Protein 3BPJ (pdb70)

Nearest PDB structures (foldseek):
  3bpj-assembly1_A  TM=1.006E+00  e=1.947E-09  Homo sapiens
  7mfd-assembly1_C  TM=3.459E-01  e=9.744E+00  Homo sapiens
  3bpj-assembly1_A  TM=1.007E+00  e=1.997E-09  Homo sapiens
  6zvj-assembly1_G  TM=9.876E-01  e=1.417E-08  Homo sapiens
  6zce-assembly1_s  TM=9.250E-01  e=4.332E-02  Saccharomyces cerevisiae S288C

B-factor: mean 50.85, std 7.18, range [12.8, 81.98]

Organism: Homo sapiens (NCBI:txid9606)

GO terms:
  GO:0005829 cytosol (C, TAS)
  GO:0042802 identical protein binding (F, IPI)
  GO:0005515 protein binding (F, IPI)
  GO:0005852 eukaryotic translation initiation factor 3 complex (C, IDA)
  GO:0003743 translation initiation factor activity (F, IC)
  GO:0006413 translational initiation (P, IC)

Structure (mmCIF, N/CA/C/O backbone):
data_3BPJ
#
_entry.id   3BPJ
#
_cell.length_a   60.902
_cell.length_b   62.373
_cell.length_c   88.056
_cell.angle_alpha   90.000
_cell.angle_beta   90.000
_cell.angle_gamma   90.000
#
_symmetry.space_group_name_H-M   'P 21 21 21'
#
loop_
_entity.id
_entity.type
_entity.pdbx_description
1 polymer 'Eukaryotic translation initiation factor 3 subunit J'
2 non-polymer 'UNKNOWN ATOM OR ION'
3 water water
#
loop_
_atom_site.group_PDB
_atom_site.id
_atom_site.type_symbol
_atom_site.label_atom_id
_atom_site.label_alt_id
_atom_site.label_comp_id
_atom_site.label_asym_id
_atom_site.label_entity_id
_atom_site.label_seq_id
_atom_site.pdbx_PDB_ins_code
_atom_site.Cartn_x
_atom_site.Cartn_y
_atom_site.Cartn_z
_atom_site.occupancy
_atom_site.B_iso_or_equiv
_atom_site.auth_seq_id
_atom_site.auth_comp_id
_atom_site.auth_asym_id
_atom_site.auth_atom_id
_atom_site.pdbx_PDB_model_num
ATOM 1 N N . GLY A 1 4 ? 13.691 0.906 5.887 1.00 56.69 144 GLY A N 1
ATOM 2 C CA . GLY A 1 4 ? 15.013 0.313 5.596 1.00 54.00 144 GLY A CA 1
ATOM 3 C C . GLY A 1 4 ? 15.216 0.069 4.106 1.00 52.39 144 GLY A C 1
ATOM 4 O O . GLY A 1 4 ? 16.095 0.649 3.497 1.00 52.19 144 GLY A O 1
ATOM 5 N N . ILE A 1 5 ? 14.379 -0.772 3.513 1.00 50.56 145 ILE A N 1
ATOM 6 C CA . ILE A 1 5 ? 14.646 -1.286 2.155 1.00 50.71 145 ILE A CA 1
ATOM 7 C C . ILE A 1 5 ? 14.575 -0.200 1.092 1.00 53.60 145 ILE A C 1
ATOM 8 O O . ILE A 1 5 ? 15.501 -0.047 0.277 1.00 50.70 145 ILE A O 1
ATOM 13 N N . ASP A 1 6 ? 13.485 0.565 1.105 1.00 50.86 146 ASP A N 1
ATOM 14 C CA . ASP A 1 6 ? 13.239 1.513 0.025 1.00 51.90 146 ASP A CA 1
ATOM 15 C C . ASP A 1 6 ? 14.358 2.541 -0.112 1.00 51.03 146 ASP A C 1
ATOM 16 O O . ASP A 1 6 ? 14.688 2.952 -1.226 1.00 52.00 146 ASP A O 1
ATOM 21 N N . ALA A 1 7 ? 14.934 2.941 1.016 1.00 49.81 147 ALA A N 1
ATOM 22 C CA . ALA A 1 7 ? 15.939 3.989 1.049 1.00 51.45 147 ALA A CA 1
ATOM 23 C C . ALA A 1 7 ? 17.357 3.470 0.835 1.00 54.07 147 ALA A C 1
ATOM 24 O O . ALA A 1 7 ? 18.229 4.203 0.357 1.00 52.50 147 ALA A O 1
ATOM 26 N N . MET A 1 8 ? 17.590 2.206 1.174 1.00 53.67 148 MET A N 1
ATOM 27 C CA . MET A 1 8 ? 18.932 1.649 1.173 1.00 55.88 148 MET A CA 1
ATOM 28 C C . MET A 1 8 ? 19.584 1.727 -0.224 1.00 52.24 148 MET A C 1
ATOM 29 O O . MET A 1 8 ? 18.912 1.545 -1.255 1.00 51.21 148 MET A O 1
ATOM 34 N N . ASN A 1 9 ? 20.882 2.049 -0.257 1.00 49.28 149 ASN A N 1
ATOM 35 C CA . ASN A 1 9 ? 21.624 2.146 -1.536 1.00 50.33 149 ASN A CA 1
ATOM 36 C C . ASN A 1 9 ? 22.970 1.437 -1.438 1.00 47.41 149 ASN A C 1
ATOM 37 O O . ASN A 1 9 ? 24.003 2.070 -1.266 1.00 40.83 149 ASN A O 1
ATOM 42 N N . PRO A 1 10 ? 22.956 0.092 -1.561 1.00 47.49 150 PRO A N 1
ATOM 43 C CA . PRO A 1 10 ? 24.130 -0.700 -1.223 1.00 47.72 150 PRO A CA 1
ATOM 44 C C . PRO A 1 10 ? 25.224 -0.584 -2.269 1.00 44.60 150 PRO A C 1
ATOM 45 O O . PRO A 1 10 ? 24.922 -0.534 -3.480 1.00 47.06 150 PRO A O 1
ATOM 49 N N . SER A 1 11 ? 26.476 -0.527 -1.812 1.00 44.46 151 SER A N 1
ATOM 50 C CA . SER A 1 11 ? 27.610 -0.668 -2.697 1.00 43.38 151 SER A CA 1
ATOM 51 C C . SER A 1 11 ? 28.703 -1.624 -2.171 1.00 42.69 151 SER A C 1
ATOM 52 O O . SER A 1 11 ? 29.347 -2.334 -2.997 1.00 46.25 151 SER A O 1
ATOM 55 N N . SER A 1 12 ? 28.967 -1.618 -0.863 1.00 40.39 152 SER A N 1
ATOM 56 C CA . SER A 1 12 ? 29.996 -2.499 -0.291 1.00 39.80 152 SER A CA 1
ATOM 57 C C . SER A 1 12 ? 29.448 -3.915 -0.060 1.00 38.11 152 SER A C 1
ATOM 58 O O . SER A 1 12 ? 28.224 -4.159 -0.131 1.00 39.31 152 SER A O 1
ATOM 61 N N . ARG A 1 13 ? 30.355 -4.818 0.274 1.00 42.45 153 ARG A N 1
ATOM 62 C CA . ARG A 1 13 ? 30.001 -6.214 0.575 1.00 42.70 153 ARG A CA 1
ATOM 63 C C . ARG A 1 13 ? 29.043 -6.223 1.751 1.00 40.77 153 ARG A C 1
ATOM 64 O O . ARG A 1 13 ? 27.994 -6.805 1.698 1.00 43.07 153 ARG A O 1
ATOM 72 N N . ASP A 1 14 ? 29.391 -5.492 2.797 1.00 40.36 154 ASP A N 1
ATOM 73 C CA . ASP A 1 14 ? 28.533 -5.450 3.973 1.00 42.59 154 ASP A CA 1
ATOM 74 C C . ASP A 1 14 ? 27.164 -4.836 3.697 1.00 39.71 154 ASP A C 1
ATOM 75 O O . ASP A 1 14 ? 26.176 -5.284 4.274 1.00 40.90 154 ASP A O 1
ATOM 80 N N . ASP A 1 15 ? 27.094 -3.827 2.806 1.00 41.04 155 ASP A N 1
ATOM 81 C CA . ASP A 1 15 ? 25.818 -3.220 2.400 1.00 41.68 155 ASP A CA 1
ATOM 82 C C . ASP A 1 15 ? 24.922 -4.286 1.770 1.00 42.84 155 ASP A C 1
ATOM 83 O O . ASP A 1 15 ? 23.752 -4.366 2.069 1.00 41.80 155 ASP A O 1
ATOM 88 N N . PHE A 1 16 ? 25.474 -5.091 0.875 1.00 42.95 156 PHE A N 1
ATOM 89 C CA . PHE A 1 16 ? 24.699 -6.129 0.239 1.00 45.27 156 PHE A CA 1
ATOM 90 C C . PHE A 1 16 ? 24.204 -7.206 1.195 1.00 43.98 156 PHE A C 1
ATOM 91 O O . PHE A 1 16 ? 23.085 -7.678 1.060 1.00 46.65 156 PHE A O 1
ATOM 99 N N . THR A 1 17 ? 25.033 -7.566 2.155 1.00 44.83 157 THR A N 1
ATOM 100 C CA . THR A 1 17 ? 24.652 -8.500 3.210 1.00 44.94 157 THR A CA 1
ATOM 101 C C . THR A 1 17 ? 23.448 -7.952 3.954 1.00 44.74 157 THR A C 1
ATOM 102 O O . THR A 1 17 ? 22.465 -8.657 4.158 1.00 46.80 157 THR A O 1
ATOM 106 N N . GLU A 1 18 ? 23.517 -6.679 4.336 1.00 46.23 158 GLU A N 1
ATOM 107 C CA . GLU A 1 18 ? 22.418 -6.012 5.041 1.00 44.81 158 GLU A CA 1
ATOM 108 C C . GLU A 1 18 ? 21.172 -5.921 4.152 1.00 42.94 158 GLU A C 1
ATOM 109 O O . GLU A 1 18 ? 20.085 -6.227 4.588 1.00 42.11 158 GLU A O 1
ATOM 115 N N . PHE A 1 19 ? 21.344 -5.471 2.916 1.00 46.37 159 PHE A N 1
ATOM 116 C CA . PHE A 1 19 ? 20.253 -5.360 1.943 1.00 44.98 159 PHE A CA 1
ATOM 117 C C . PHE A 1 19 ? 19.488 -6.723 1.799 1.00 47.76 159 PHE A C 1
ATOM 118 O O . PHE A 1 19 ? 18.251 -6.778 1.897 1.00 47.20 159 PHE A O 1
ATOM 126 N N . GLY A 1 20 ? 20.252 -7.797 1.631 1.00 47.82 160 GLY A N 1
ATOM 127 C CA . GLY A 1 20 ? 19.717 -9.174 1.553 1.00 44.99 160 GLY A CA 1
ATOM 128 C C . GLY A 1 20 ? 19.019 -9.624 2.815 1.00 46.82 160 GLY A C 1
ATOM 129 O O . GLY A 1 20 ? 17.977 -10.289 2.744 1.00 46.80 160 GLY A O 1
ATOM 130 N N . LYS A 1 21 ? 19.557 -9.264 3.978 1.00 45.22 161 LYS A N 1
ATOM 131 C CA . LYS A 1 21 ? 18.921 -9.619 5.261 1.00 44.78 161 LYS A CA 1
ATOM 132 C C . LYS A 1 21 ? 17.561 -8.921 5.453 1.00 47.72 161 LYS A C 1
ATOM 133 O O . LYS A 1 21 ? 16.563 -9.558 5.848 1.00 46.97 161 LYS A O 1
ATOM 136 N N . LEU A 1 22 ? 17.502 -7.616 5.155 1.00 47.98 162 LEU A N 1
ATOM 137 C CA . LEU A 1 22 ? 16.234 -6.875 5.206 1.00 48.04 162 LEU A CA 1
ATOM 138 C C . LEU A 1 22 ? 15.211 -7.427 4.222 1.00 45.68 162 LEU A C 1
ATOM 139 O O . LEU A 1 22 ? 14.016 -7.552 4.540 1.00 41.05 162 LEU A O 1
ATOM 144 N N . LEU A 1 23 ? 15.674 -7.705 3.016 1.00 43.21 163 LEU A N 1
ATOM 145 C CA . LEU A 1 23 ? 14.821 -8.269 1.974 1.00 45.51 163 LEU A CA 1
ATOM 146 C C . LEU A 1 23 ? 14.304 -9.659 2.377 1.00 47.44 163 LEU A C 1
ATOM 147 O O . LEU A 1 23 ? 13.101 -9.967 2.225 1.00 45.01 163 LEU A O 1
ATOM 152 N N . LYS A 1 24 ? 15.196 -10.488 2.909 1.00 46.72 164 LYS A N 1
ATOM 153 C CA . LYS A 1 24 ? 14.813 -11.807 3.463 1.00 47.26 164 LYS A CA 1
ATOM 154 C C . LYS A 1 24 ? 13.733 -11.656 4.526 1.00 49.04 164 LYS A C 1
ATOM 155 O O . LYS A 1 24 ? 12.658 -12.313 4.471 1.00 48.01 164 LYS A O 1
ATOM 161 N N . ASP A 1 25 ? 14.014 -10.813 5.524 1.00 46.90 165 ASP A N 1
ATOM 162 C CA . ASP A 1 25 ? 13.053 -10.570 6.594 1.00 49.97 165 ASP A CA 1
ATOM 163 C C . ASP A 1 25 ? 11.667 -10.108 6.087 1.00 49.09 165 ASP A C 1
ATOM 164 O O . ASP A 1 25 ? 10.643 -10.567 6.603 1.00 50.24 165 ASP A O 1
ATOM 169 N N . LYS A 1 26 ? 11.636 -9.252 5.070 1.00 47.39 166 LYS A N 1
ATOM 170 C CA . LYS A 1 26 ? 10.381 -8.696 4.551 1.00 46.53 166 LYS A CA 1
ATOM 171 C C . LYS A 1 26 ? 9.614 -9.739 3.767 1.00 46.21 166 LYS A C 1
ATOM 172 O O . LYS A 1 26 ? 8.454 -10.021 4.028 1.00 48.76 166 LYS A O 1
ATOM 178 N N . ILE A 1 27 ? 10.294 -10.315 2.795 1.00 42.96 167 ILE A N 1
ATOM 179 C CA . ILE A 1 27 ? 9.679 -11.271 1.899 1.00 43.40 167 ILE A CA 1
ATOM 180 C C . ILE A 1 27 ? 9.151 -12.514 2.640 1.00 41.57 167 ILE A C 1
ATOM 181 O O . ILE A 1 27 ? 8.027 -12.979 2.385 1.00 43.57 167 ILE A O 1
ATOM 186 N N . THR A 1 28 ? 9.952 -13.046 3.549 1.00 42.30 168 THR A N 1
ATOM 187 C CA . THR A 1 28 ? 9.663 -14.343 4.138 1.00 43.26 168 THR A CA 1
ATOM 188 C C . THR A 1 28 ? 8.526 -14.297 5.174 1.00 42.98 168 THR A C 1
ATOM 189 O O . THR A 1 28 ? 8.055 -15.348 5.616 1.00 41.28 168 THR A O 1
ATOM 193 N N . GLN A 1 29 ? 8.090 -13.081 5.535 1.00 46.26 169 GLN A N 1
ATOM 194 C CA . GLN A 1 29 ? 6.859 -12.874 6.303 1.00 47.43 169 GLN A CA 1
ATOM 195 C C . GLN A 1 29 ? 5.643 -13.493 5.644 1.00 42.84 169 GLN A C 1
ATOM 196 O O . GLN A 1 29 ? 4.689 -13.866 6.338 1.00 42.71 169 GLN A O 1
ATOM 202 N N . TYR A 1 30 ? 5.683 -13.615 4.318 1.00 41.94 170 TYR A N 1
ATOM 203 C CA . TYR A 1 30 ? 4.576 -14.064 3.543 1.00 42.59 170 TYR A CA 1
ATOM 204 C C . TYR A 1 30 ? 4.721 -15.515 3.103 1.00 45.20 170 TYR A C 1
ATOM 205 O O . TYR A 1 30 ? 4.032 -15.941 2.224 1.00 39.74 170 TYR A O 1
ATOM 214 N N . GLU A 1 31 ? 5.561 -16.278 3.788 1.00 41.24 171 GLU A N 1
ATOM 215 C CA . GLU A 1 31 ? 5.920 -17.626 3.350 1.00 42.89 171 GLU A CA 1
ATOM 216 C C . GLU A 1 31 ? 4.769 -18.618 3.351 1.00 43.08 171 GLU A C 1
ATOM 217 O O . GLU A 1 31 ? 4.784 -19.588 2.567 1.00 42.26 171 GLU A O 1
ATOM 219 N N . LYS A 1 32 ? 3.732 -18.368 4.152 1.00 41.56 172 LYS A N 1
ATOM 220 C CA . LYS A 1 32 ? 2.559 -19.239 4.173 1.00 41.16 172 LYS A CA 1
ATOM 221 C C . LYS A 1 32 ? 1.379 -18.737 3.306 1.00 40.36 172 LYS A C 1
ATOM 222 O O . LYS A 1 32 ? 0.359 -19.412 3.202 1.00 42.23 172 LYS A O 1
ATOM 225 N N . SER A 1 33 ? 1.541 -17.594 2.643 1.00 34.89 173 SER A N 1
ATOM 226 C CA . SER A 1 33 ? 0.520 -17.140 1.715 1.00 38.42 173 SER A CA 1
ATOM 227 C C . SER A 1 33 ? 0.296 -18.166 0.613 1.00 40.93 173 SER A C 1
ATOM 228 O O . SER A 1 33 ? 1.247 -18.722 0.089 1.00 40.42 173 SER A O 1
ATOM 231 N N . LEU A 1 34 ? -0.953 -18.361 0.234 1.00 35.13 174 LEU A N 1
ATOM 232 C CA . LEU A 1 34 ? -1.323 -19.240 -0.889 1.00 35.28 174 LEU A CA 1
ATOM 233 C C . LEU A 1 34 ? -0.596 -18.794 -2.167 1.00 41.22 174 LEU A C 1
ATOM 234 O O . LEU A 1 34 ? -0.356 -19.620 -3.060 1.00 39.63 174 LEU A O 1
ATOM 239 N N . TYR A 1 35 ? -0.244 -17.508 -2.239 1.00 39.23 175 TYR A N 1
ATOM 240 C CA . TYR A 1 35 ? 0.464 -16.936 -3.427 1.00 41.98 175 TYR A CA 1
ATOM 241 C C . TYR A 1 35 ? 1.970 -16.887 -3.385 1.00 42.33 175 TYR A C 1
ATOM 242 O O . TYR A 1 35 ? 2.603 -16.454 -4.384 1.00 41.02 175 TYR A O 1
ATOM 251 N N . TYR A 1 36 ? 2.559 -17.304 -2.283 1.00 41.81 176 TYR A N 1
ATOM 252 C CA . TYR A 1 36 ? 3.992 -17.129 -2.087 1.00 42.11 176 TYR A CA 1
ATOM 253 C C . TYR A 1 36 ? 4.852 -17.824 -3.175 1.00 43.65 176 TYR A C 1
ATOM 254 O O . TYR A 1 36 ? 5.769 -17.211 -3.712 1.00 43.21 176 TYR A O 1
ATOM 263 N N . ALA A 1 37 ? 4.573 -19.079 -3.461 1.00 43.77 177 ALA A N 1
ATOM 264 C CA . ALA A 1 37 ? 5.368 -19.841 -4.466 1.00 45.00 177 ALA A CA 1
ATOM 265 C C . ALA A 1 37 ? 5.247 -19.259 -5.884 1.00 48.68 177 ALA A C 1
ATOM 266 O O . ALA A 1 37 ? 6.261 -19.118 -6.606 1.00 49.30 177 ALA A O 1
ATOM 268 N N . SER A 1 38 ? 4.034 -18.928 -6.307 1.00 45.30 178 SER A N 1
ATOM 269 C CA . SER A 1 38 ? 3.843 -18.308 -7.648 1.00 47.01 178 SER A CA 1
ATOM 270 C C . SER A 1 38 ? 4.497 -16.919 -7.703 1.00 46.46 178 SER A C 1
ATOM 271 O O . SER A 1 38 ? 5.130 -16.567 -8.684 1.00 45.07 178 SER A O 1
ATOM 274 N N . PHE A 1 39 ? 4.357 -16.160 -6.625 1.00 43.46 179 PHE A N 1
ATOM 275 C CA . PHE A 1 39 ? 5.113 -14.883 -6.415 1.00 43.90 179 PHE A CA 1
ATOM 276 C C . PHE A 1 39 ? 6.630 -15.026 -6.556 1.00 45.77 179 PHE A C 1
ATOM 277 O O . PHE A 1 39 ? 7.286 -14.240 -7.302 1.00 45.94 179 PHE A O 1
ATOM 285 N N . LEU A 1 40 ? 7.191 -16.023 -5.892 1.00 45.12 180 LEU A N 1
ATOM 286 C CA . LEU A 1 40 ? 8.620 -16.256 -5.959 1.00 45.44 180 LEU A CA 1
ATOM 287 C C . LEU A 1 40 ? 9.061 -16.707 -7.307 1.00 50.41 180 LEU A C 1
ATOM 288 O O . LEU A 1 40 ? 10.144 -16.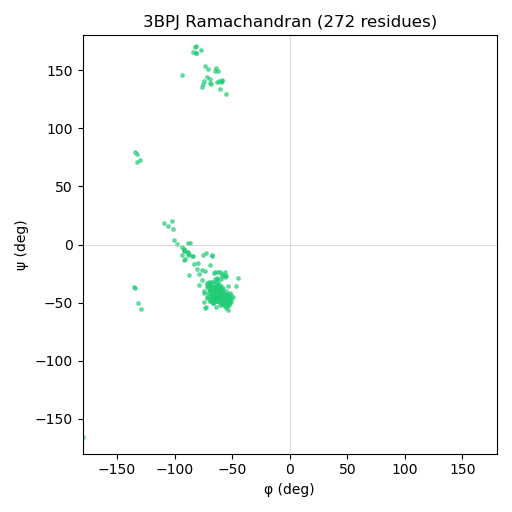327 -7.749 1.00 53.24 180 LEU A O 1
ATOM 293 N N . GLU A 1 41 ? 8.259 -17.528 -7.961 1.00 50.87 181 GLU A N 1
ATOM 294 C CA . GLU A 1 41 ? 8.662 -18.028 -9.276 1.00 55.47 181 GLU A CA 1
ATOM 295 C C . GLU A 1 41 ? 8.882 -16.834 -10.209 1.00 56.95 181 GLU A C 1
ATOM 296 O O . GLU A 1 41 ? 9.908 -16.743 -10.900 1.00 60.84 181 GLU A O 1
ATOM 302 N N . VAL A 1 42 ? 7.951 -15.883 -10.178 1.00 48.86 182 VAL A N 1
ATOM 303 C CA . VAL A 1 42 ? 8.088 -14.678 -11.001 1.00 47.15 182 VAL A CA 1
ATOM 304 C C . VAL A 1 42 ? 9.288 -13.832 -10.590 1.00 51.47 182 VAL A C 1
ATOM 305 O O . VAL A 1 42 ? 10.079 -13.448 -11.430 1.00 46.91 182 VAL A O 1
ATOM 309 N N . LEU A 1 43 ? 9.423 -13.563 -9.300 1.00 44.98 183 LEU A N 1
ATOM 310 C CA . LEU A 1 43 ? 10.452 -12.678 -8.782 1.00 48.75 183 LEU A CA 1
ATOM 311 C C . LEU A 1 43 ? 11.887 -13.182 -8.989 1.00 47.45 183 LEU A C 1
ATOM 312 O O . LEU A 1 43 ? 12.760 -12.379 -9.332 1.00 45.65 183 LEU A O 1
ATOM 317 N N . VAL A 1 44 ? 12.126 -14.470 -8.671 1.00 45.51 184 VAL A N 1
ATOM 318 C CA . VAL A 1 44 ? 13.439 -15.112 -8.755 1.00 48.62 184 VAL A CA 1
ATOM 319 C C . VAL A 1 44 ? 13.938 -15.066 -10.192 1.00 48.95 184 VAL A C 1
ATOM 320 O O . VAL A 1 44 ? 15.044 -14.617 -10.464 1.00 46.70 184 VAL A O 1
ATOM 324 N N . ARG A 1 45 ? 13.124 -15.524 -11.124 1.00 46.27 185 ARG A N 1
ATOM 325 C CA . ARG A 1 45 ? 13.531 -15.418 -12.498 1.00 46.03 185 ARG A CA 1
ATOM 326 C C . ARG A 1 45 ? 13.827 -13.971 -12.831 1.00 44.08 185 ARG A C 1
ATOM 327 O O . ARG A 1 45 ? 14.849 -13.666 -13.456 1.00 48.34 185 ARG A O 1
ATOM 335 N N . ASP A 1 46 ? 12.939 -13.064 -12.455 1.00 45.17 186 ASP A N 1
ATOM 336 C CA . ASP A 1 46 ? 13.118 -11.686 -12.837 1.00 46.47 186 ASP A CA 1
ATOM 337 C C . ASP A 1 46 ? 14.430 -11.097 -12.341 1.00 48.77 186 ASP A C 1
ATOM 338 O O . ASP A 1 46 ? 15.113 -10.414 -13.092 1.00 46.11 186 ASP A O 1
ATOM 343 N N . VAL A 1 47 ? 14.776 -11.328 -11.074 1.00 45.64 187 VAL A N 1
ATOM 344 C CA . VAL A 1 47 ? 15.997 -10.727 -10.544 1.00 48.62 187 VAL A CA 1
ATOM 345 C C . VAL A 1 47 ? 17.268 -11.399 -11.077 1.00 46.74 187 VAL A C 1
ATOM 346 O O . VAL A 1 47 ? 18.335 -10.777 -11.093 1.00 45.95 187 VAL A O 1
ATOM 350 N N . CYS A 1 48 ? 17.150 -12.643 -11.528 1.00 46.63 188 CYS A N 1
ATOM 351 C CA . CYS A 1 48 ? 18.297 -13.393 -12.068 1.00 46.58 188 CYS A CA 1
ATOM 352 C C . CYS A 1 48 ? 18.534 -13.199 -13.568 1.00 47.59 188 CYS A C 1
ATOM 353 O O . CYS A 1 48 ? 19.558 -13.670 -14.083 1.00 47.62 188 CYS A O 1
ATOM 356 N N . ILE A 1 49 ? 17.624 -12.539 -14.295 1.00 45.34 189 ILE A N 1
ATOM 357 C CA . ILE A 1 49 ? 17.724 -12.573 -15.776 1.00 49.24 189 ILE A CA 1
ATOM 358 C C . ILE A 1 49 ? 19.051 -11.994 -16.301 1.00 48.14 189 ILE A C 1
ATOM 359 O O . ILE A 1 49 ? 19.549 -12.441 -17.319 1.00 46.54 189 ILE A O 1
ATOM 364 N N . SER A 1 50 ? 19.653 -11.040 -15.585 1.00 48.05 190 SER A N 1
ATOM 365 C CA . SER A 1 50 ? 20.911 -10.388 -16.077 1.00 49.11 190 SER A CA 1
ATOM 366 C C . SER A 1 50 ? 22.182 -11.164 -15.756 1.00 50.52 190 SER A C 1
ATOM 367 O O . SER A 1 50 ? 23.250 -10.811 -16.256 1.00 52.75 190 SER A O 1
ATOM 370 N N . LEU A 1 51 ? 22.083 -12.195 -14.916 1.00 45.94 191 LEU A N 1
ATOM 371 C CA . LEU A 1 51 ? 23.238 -12.964 -14.449 1.00 47.32 191 LEU A CA 1
ATOM 372 C C . LEU A 1 51 ? 23.960 -13.717 -15.574 1.00 51.91 191 LEU A C 1
ATOM 373 O O . LEU A 1 51 ? 23.366 -14.069 -16.585 1.00 50.83 191 LEU A O 1
ATOM 378 N N . GLU A 1 52 ? 25.260 -13.927 -15.364 1.00 55.10 192 GLU A N 1
ATOM 379 C CA . GLU A 1 52 ? 26.078 -14.745 -16.243 1.00 59.06 192 GLU A CA 1
ATOM 380 C C . GLU A 1 52 ? 25.690 -16.197 -16.056 1.00 53.78 192 GLU A C 1
ATOM 381 O O . GLU A 1 52 ? 25.296 -16.615 -14.965 1.00 47.36 192 GLU A O 1
ATOM 387 N N . ILE A 1 53 ? 25.846 -16.986 -17.108 1.00 49.42 193 ILE A N 1
ATOM 388 C CA . ILE A 1 53 ? 25.424 -18.375 -17.074 1.00 48.96 193 ILE A CA 1
ATOM 389 C C . ILE A 1 53 ? 26.013 -19.082 -15.861 1.00 48.47 193 ILE A C 1
ATOM 390 O O . ILE A 1 53 ? 25.317 -19.833 -15.161 1.00 50.97 193 ILE A O 1
ATOM 395 N N . ASP A 1 54 ? 27.285 -18.810 -15.580 1.00 46.73 194 ASP A N 1
ATOM 396 C CA . ASP A 1 54 ? 27.969 -19.432 -14.451 1.00 47.38 194 ASP A CA 1
ATOM 397 C C . ASP A 1 54 ? 27.311 -19.102 -13.126 1.00 48.08 194 ASP A C 1
ATOM 398 O O . ASP A 1 54 ? 27.090 -19.986 -12.289 1.00 48.92 194 ASP A O 1
ATOM 400 N N . ASP A 1 55 ? 27.030 -17.814 -12.944 1.00 50.34 195 ASP A N 1
ATOM 401 C CA . ASP A 1 55 ? 26.334 -17.279 -11.750 1.00 49.49 195 ASP A CA 1
ATOM 402 C C . ASP A 1 55 ? 24.905 -17.821 -11.649 1.00 50.93 195 ASP A C 1
ATOM 403 O O . ASP A 1 55 ? 24.470 -18.289 -10.608 1.00 52.72 195 ASP A O 1
ATOM 408 N N . LEU A 1 56 ? 24.190 -17.795 -12.766 1.00 48.16 196 LEU A N 1
ATOM 409 C CA . LEU A 1 56 ? 22.925 -18.493 -12.870 1.00 47.92 196 LEU A CA 1
ATOM 410 C C . LEU A 1 56 ? 23.022 -19.988 -12.452 1.00 47.88 196 LEU A C 1
ATOM 411 O O . LEU A 1 56 ? 22.188 -20.480 -11.679 1.00 46.55 196 LEU A O 1
ATOM 416 N N . LYS A 1 57 ? 24.037 -20.721 -12.931 1.00 46.69 197 LYS A N 1
ATOM 417 C CA . LYS A 1 57 ? 24.173 -22.162 -12.577 1.00 46.93 197 LYS A CA 1
ATOM 418 C C . LYS A 1 57 ? 24.435 -22.428 -11.073 1.00 50.23 197 LYS A C 1
ATOM 419 O O . LYS A 1 57 ? 24.030 -23.483 -10.532 1.00 52.02 197 LYS A O 1
ATOM 425 N N . LYS A 1 58 ? 25.093 -21.486 -10.405 1.00 52.09 198 LYS A N 1
ATOM 426 C CA . LYS A 1 58 ? 25.388 -21.619 -8.976 1.00 54.75 198 LYS A CA 1
ATOM 427 C C . LYS A 1 58 ? 24.083 -21.653 -8.185 1.00 55.75 198 LYS A C 1
ATOM 428 O O . LYS A 1 58 ? 23.859 -22.563 -7.369 1.00 54.86 198 LYS A O 1
ATOM 430 N N . ILE A 1 59 ? 23.201 -20.719 -8.531 1.00 55.67 199 ILE A N 1
ATOM 431 C CA . ILE A 1 59 ? 21.860 -20.590 -7.933 1.00 54.83 199 ILE A CA 1
ATOM 432 C C . ILE A 1 59 ? 21.036 -21.867 -8.187 1.00 53.67 199 ILE A C 1
ATOM 433 O O . ILE A 1 59 ? 20.464 -22.471 -7.266 1.00 51.90 199 ILE A O 1
ATOM 438 N N . THR A 1 60 ? 21.009 -22.347 -9.412 1.00 51.39 200 THR A N 1
ATOM 439 C CA . THR A 1 60 ? 20.244 -23.566 -9.639 1.00 53.47 200 THR A CA 1
ATOM 440 C C . THR A 1 60 ? 20.800 -24.772 -8.891 1.00 56.45 200 THR A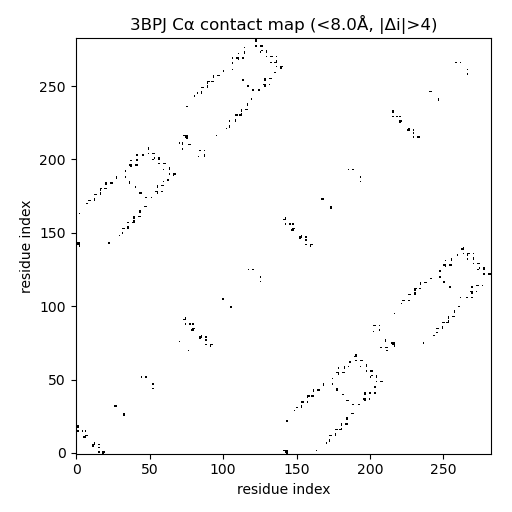 C 1
ATOM 441 O O . THR A 1 60 ? 20.033 -25.589 -8.363 1.00 58.06 200 THR A O 1
ATOM 445 N N . ASN A 1 61 ? 22.129 -24.891 -8.836 1.00 57.72 201 ASN A N 1
ATOM 446 C CA . ASN A 1 61 ? 22.748 -26.005 -8.126 1.00 57.38 201 ASN A CA 1
ATOM 447 C C . ASN A 1 61 ? 22.388 -25.918 -6.628 1.00 56.58 201 ASN A C 1
ATOM 448 O O . ASN A 1 61 ? 22.005 -26.915 -6.017 1.00 61.06 201 ASN A O 1
ATOM 450 N N . SER A 1 62 ? 22.485 -24.729 -6.056 1.00 55.25 202 SER A N 1
ATOM 451 C CA . SER A 1 62 ? 22.122 -24.539 -4.644 1.00 59.68 202 SER A CA 1
ATOM 452 C C . SER A 1 62 ? 20.666 -24.960 -4.379 1.00 60.58 202 SER A C 1
ATOM 453 O O . SER A 1 62 ? 20.408 -25.673 -3.411 1.00 58.93 202 SER A O 1
ATOM 456 N N . LEU A 1 63 ? 19.724 -24.588 -5.269 1.00 55.41 203 LEU A N 1
ATOM 457 C CA . LEU A 1 63 ? 18.329 -24.998 -5.091 1.00 54.93 203 LEU A CA 1
ATOM 458 C C . LEU A 1 63 ? 18.171 -26.492 -5.255 1.00 55.26 203 LEU A C 1
ATOM 459 O O . LEU A 1 63 ? 17.322 -27.114 -4.619 1.00 50.95 203 LEU A O 1
ATOM 464 N N . THR A 1 64 ? 18.985 -27.092 -6.115 1.00 57.66 204 THR A N 1
ATOM 465 C CA . THR A 1 64 ? 18.944 -28.532 -6.264 1.00 56.48 204 THR A CA 1
ATOM 466 C C . THR A 1 64 ? 19.528 -29.230 -5.003 1.00 55.57 204 THR A C 1
ATOM 467 O O . THR A 1 64 ? 18.970 -30.198 -4.527 1.00 54.57 204 THR A O 1
ATOM 471 N N . VAL A 1 65 ? 20.625 -28.710 -4.466 1.00 59.47 205 VAL A N 1
ATOM 472 C CA . VAL A 1 65 ? 21.139 -29.148 -3.139 1.00 60.45 205 VAL A CA 1
ATOM 473 C C . VAL A 1 65 ? 20.048 -29.010 -2.048 1.00 60.45 205 VAL A C 1
ATOM 474 O O . VAL A 1 65 ? 19.807 -29.920 -1.259 1.00 60.28 205 VAL A O 1
ATOM 478 N N . LEU A 1 66 ? 19.377 -27.869 -2.032 1.00 62.57 206 LEU A N 1
ATOM 479 C CA . LEU A 1 66 ? 18.291 -27.622 -1.094 1.00 60.78 206 LEU A CA 1
ATOM 480 C C . LEU A 1 66 ? 17.198 -28.653 -1.253 1.00 60.29 206 LEU A C 1
ATOM 481 O O . LEU A 1 66 ? 16.649 -29.169 -0.276 1.00 59.22 206 LEU A O 1
ATOM 486 N N . CYS A 1 67 ? 16.866 -28.940 -2.502 1.00 60.50 207 CYS A N 1
ATOM 487 C CA . CYS A 1 67 ? 15.835 -29.899 -2.809 1.00 59.18 207 CYS A CA 1
ATOM 488 C C . CYS A 1 67 ? 16.243 -31.324 -2.366 1.00 58.42 207 CYS A C 1
ATOM 489 O O . CYS A 1 67 ? 15.422 -32.100 -1.853 1.00 55.18 207 CYS A O 1
ATOM 492 N N . SER A 1 68 ? 17.513 -31.659 -2.561 1.00 57.96 208 SER A N 1
ATOM 493 C CA . SER A 1 68 ? 18.053 -32.928 -2.069 1.00 59.46 208 SER A CA 1
ATOM 494 C C . SER A 1 68 ? 17.932 -33.037 -0.537 1.00 56.23 208 SER A C 1
ATOM 495 O O . SER A 1 68 ? 17.413 -34.026 -0.035 1.00 53.85 208 SER A O 1
ATOM 498 N N . GLU A 1 69 ? 18.367 -31.999 0.189 1.00 56.44 209 GLU A N 1
ATOM 499 C CA . GLU A 1 69 ? 18.271 -31.989 1.661 1.00 54.10 209 GLU A CA 1
ATOM 500 C C . GLU A 1 69 ? 16.828 -32.207 2.117 1.00 54.79 209 GLU A C 1
ATOM 501 O O . GLU A 1 69 ? 16.562 -33.043 3.004 1.00 55.42 209 GLU A O 1
ATOM 503 N N . LYS A 1 70 ? 15.893 -31.498 1.483 1.00 54.06 210 LYS A N 1
ATOM 504 C CA . LYS A 1 70 ? 14.448 -31.694 1.739 1.00 54.50 210 LYS A CA 1
ATOM 505 C C . LYS A 1 70 ? 13.943 -33.112 1.475 1.00 53.56 210 LYS A C 1
ATOM 506 O O . LYS A 1 70 ? 13.105 -33.621 2.221 1.00 54.85 210 LYS A O 1
ATOM 512 N N . GLN A 1 71 ? 14.432 -33.743 0.409 1.00 56.03 211 GLN A N 1
ATOM 513 C CA . GLN A 1 71 ? 14.077 -35.143 0.121 1.00 57.42 211 GLN A CA 1
ATOM 514 C C . GLN A 1 71 ? 14.681 -36.074 1.180 1.00 58.73 211 GLN A C 1
ATOM 515 O O . GLN A 1 71 ? 14.089 -37.109 1.545 1.00 59.28 211 GLN A O 1
ATOM 517 N N . LYS A 1 72 ? 15.857 -35.696 1.681 1.00 60.66 212 LYS A N 1
ATOM 518 C CA . LYS A 1 72 ? 16.513 -36.428 2.775 1.00 60.76 212 LYS A CA 1
ATOM 519 C C . LYS A 1 72 ? 15.748 -36.261 4.091 1.00 61.73 212 LYS A C 1
ATOM 520 O O . LYS A 1 72 ? 15.628 -37.210 4.865 1.00 58.47 212 LYS A O 1
ATOM 522 N N . GLN A 1 73 ? 15.229 -35.055 4.340 1.00 63.81 213 GLN A N 1
ATOM 523 C CA . GLN A 1 73 ? 14.471 -34.787 5.568 1.00 64.92 213 GLN A CA 1
ATOM 524 C C . GLN A 1 73 ? 13.153 -35.562 5.587 1.00 64.98 213 GLN A C 1
ATOM 525 O O . GLN A 1 73 ? 12.670 -36.011 4.544 1.00 67.17 213 GLN A O 1
ATOM 527 N N . ALA B 1 1 ? 25.234 -9.145 -28.635 1.00 74.32 141 ALA B N 1
ATOM 528 C CA . ALA B 1 1 ? 23.830 -8.871 -28.213 1.00 73.86 141 ALA B CA 1
ATOM 529 C C . ALA B 1 1 ? 23.614 -9.171 -26.729 1.00 72.92 141 ALA B C 1
ATOM 530 O O . ALA B 1 1 ? 24.308 -10.008 -26.144 1.00 73.74 141 ALA B O 1
ATOM 532 N N . VAL B 1 2 ? 22.649 -8.477 -26.129 1.00 70.31 142 VAL B N 1
ATOM 533 C CA . VAL B 1 2 ? 22.165 -8.822 -24.794 1.00 67.13 142 VAL B CA 1
ATOM 534 C C . VAL B 1 2 ? 20.944 -9.748 -24.931 1.00 61.33 142 VAL B C 1
ATOM 535 O O . VAL B 1 2 ? 20.149 -9.640 -25.885 1.00 60.58 142 VAL B O 1
ATOM 539 N N . TYR B 1 3 ? 20.813 -10.670 -23.986 1.00 56.13 143 TYR B N 1
ATOM 540 C CA . TYR B 1 3 ? 19.683 -11.605 -23.974 1.00 53.15 143 TYR B CA 1
ATOM 541 C C . TYR B 1 3 ? 18.354 -10.850 -23.992 1.00 49.99 143 TYR B C 1
ATOM 542 O O . TYR B 1 3 ? 18.140 -9.923 -23.216 1.00 46.79 143 TYR B O 1
ATOM 551 N N . GLY B 1 4 ? 17.471 -11.232 -24.894 1.00 52.15 144 GLY B N 1
ATOM 552 C CA . GLY B 1 4 ? 16.216 -10.543 -25.011 1.00 51.39 144 GLY B CA 1
ATOM 553 C C . GLY B 1 4 ? 15.283 -11.066 -26.076 1.00 47.34 144 GLY B C 1
ATOM 554 O O . GLY B 1 4 ? 15.431 -12.169 -26.597 1.00 47.90 144 GLY B O 1
ATOM 555 N N . ILE B 1 5 ? 14.290 -10.254 -26.369 1.00 49.11 145 ILE B N 1
ATOM 556 C CA . ILE B 1 5 ? 13.238 -10.573 -27.327 1.00 47.25 145 ILE B CA 1
ATOM 557 C C . ILE B 1 5 ? 13.751 -10.539 -28.801 1.00 48.62 145 ILE B C 1
ATOM 558 O O . ILE B 1 5 ? 13.430 -11.421 -29.593 1.00 45.79 145 ILE B O 1
ATOM 563 N N . ASP B 1 6 ? 14.510 -9.512 -29.153 1.00 48.48 146 ASP B N 1
ATOM 564 C CA . ASP B 1 6 ? 14.921 -9.297 -30.556 1.00 48.28 146 ASP B CA 1
ATOM 565 C C . ASP B 1 6 ? 15.575 -10.555 -31.162 1.00 44.64 146 ASP B C 1
ATOM 566 O O . ASP B 1 6 ? 15.206 -11.012 -32.262 1.00 45.49 146 ASP B O 1
ATOM 571 N N . ALA B 1 7 ? 16.552 -11.100 -30.440 1.00 43.90 147 ALA B N 1
ATOM 572 C CA . ALA B 1 7 ? 17.317 -12.247 -30.900 1.00 48.21 147 ALA B CA 1
ATOM 573 C C . ALA B 1 7 ? 16.691 -13.603 -30.565 1.00 49.15 147 ALA B C 1
ATOM 574 O O . ALA B 1 7 ? 17.308 -14.623 -30.880 1.00 50.30 147 ALA B O 1
ATOM 576 N N . MET B 1 8 ? 15.506 -13.634 -29.921 1.00 43.40 148 MET B N 1
ATOM 577 C CA . MET B 1 8 ? 14.822 -14.932 -29.609 1.00 45.83 148 MET B CA 1
ATOM 578 C C . MET B 1 8 ? 14.523 -15.681 -30.897 1.00 45.81 148 MET B C 1
ATOM 579 O O . MET B 1 8 ? 14.037 -15.096 -31.844 1.00 44.93 148 MET B O 1
ATOM 584 N N . ASN B 1 9 ? 14.825 -16.964 -30.902 1.00 44.91 149 ASN B N 1
ATOM 585 C CA . ASN B 1 9 ? 14.532 -17.865 -32.012 1.00 48.62 149 ASN B CA 1
ATOM 586 C C . ASN B 1 9 ? 13.888 -19.148 -31.500 1.00 46.04 149 ASN B C 1
ATOM 587 O O . ASN B 1 9 ? 14.539 -20.212 -31.442 1.00 43.66 149 ASN B O 1
ATOM 592 N N . PRO B 1 10 ? 12.619 -19.036 -31.048 1.00 46.51 150 PRO B N 1
ATOM 593 C CA . PRO B 1 10 ? 11.916 -20.115 -30.383 1.00 47.94 150 PRO B CA 1
ATOM 594 C C . PRO B 1 10 ? 11.399 -21.228 -31.307 1.00 45.38 150 PRO B C 1
ATOM 595 O O . PRO B 1 10 ? 10.810 -20.942 -32.371 1.00 45.35 150 PRO B O 1
ATOM 599 N N . SER B 1 11 ? 11.600 -22.486 -30.884 1.00 47.41 151 SER B N 1
ATOM 600 C CA . SER B 1 11 ? 10.987 -23.638 -31.536 1.00 48.81 151 SER B CA 1
ATOM 601 C C . SER B 1 11 ? 10.394 -24.639 -30.551 1.00 47.68 151 SER B C 1
ATOM 602 O O . SER B 1 11 ? 9.385 -25.251 -30.851 1.00 47.67 151 SER B O 1
ATOM 605 N N . SER B 1 12 ? 11.031 -24.851 -29.409 1.00 43.00 152 SER B N 1
ATOM 606 C CA . SER B 1 12 ? 10.555 -25.841 -28.439 1.00 44.93 152 SER B CA 1
ATOM 607 C C . SER B 1 12 ? 9.495 -25.244 -27.553 1.00 46.81 152 SER B C 1
ATOM 608 O O . SER B 1 12 ? 9.352 -24.035 -27.465 1.00 46.22 152 SER B O 1
ATOM 611 N N . ARG B 1 13 ? 8.790 -26.102 -26.837 1.00 45.88 153 ARG B N 1
ATOM 612 C CA . ARG B 1 13 ? 7.822 -25.660 -25.849 1.00 46.65 153 ARG B CA 1
ATOM 613 C C . ARG B 1 13 ? 8.439 -24.727 -24.816 1.00 47.49 153 ARG B C 1
ATOM 614 O O . ARG B 1 13 ? 7.901 -23.631 -24.518 1.00 46.40 153 ARG B O 1
ATOM 622 N N . ASP B 1 14 ? 9.585 -25.129 -24.288 1.00 45.25 154 ASP B N 1
ATOM 623 C CA . ASP B 1 14 ? 10.299 -24.282 -23.334 1.00 47.96 154 ASP B CA 1
ATOM 624 C C . ASP B 1 14 ? 10.719 -22.937 -23.901 1.00 46.22 154 ASP B C 1
ATOM 625 O O . ASP B 1 14 ? 10.666 -21.909 -23.181 1.00 44.84 154 ASP B O 1
ATOM 630 N N . ASP B 1 15 ? 11.099 -22.928 -25.183 1.00 49.86 155 ASP B N 1
ATOM 631 C CA . ASP B 1 15 ? 11.496 -21.707 -25.870 1.00 47.27 155 ASP B CA 1
ATOM 632 C C . ASP B 1 15 ? 10.333 -20.719 -25.863 1.00 47.83 155 ASP B C 1
ATOM 633 O O . ASP B 1 15 ? 10.525 -19.527 -25.589 1.00 43.27 155 ASP B O 1
ATOM 638 N N . PHE B 1 16 ? 9.131 -21.218 -26.181 1.00 43.82 156 PHE B N 1
ATOM 639 C CA . PHE B 1 16 ? 7.932 -20.379 -26.236 1.00 46.74 156 PHE B CA 1
ATOM 640 C C . PHE B 1 16 ? 7.475 -19.907 -24.856 1.00 47.45 156 PHE B C 1
ATOM 641 O O . PHE B 1 16 ? 7.008 -18.774 -24.727 1.00 45.36 156 PHE B O 1
ATOM 649 N N . THR B 1 17 ? 7.637 -20.749 -23.846 1.00 46.77 157 THR B N 1
ATOM 650 C CA . THR B 1 17 ? 7.396 -20.349 -22.489 1.00 45.34 157 THR B CA 1
ATOM 651 C C . THR B 1 17 ? 8.283 -19.154 -22.086 1.00 48.08 157 THR B C 1
ATOM 652 O O . THR B 1 17 ? 7.777 -18.143 -21.590 1.00 45.04 157 THR B O 1
ATOM 656 N N . GLU B 1 18 ? 9.587 -19.267 -22.310 1.00 46.50 158 GLU B N 1
ATOM 657 C CA . GLU B 1 18 ? 10.507 -18.162 -21.959 1.00 46.62 158 GLU B CA 1
ATOM 658 C C . GLU B 1 18 ? 10.248 -16.899 -22.811 1.00 45.52 158 GLU B C 1
ATOM 659 O O . GLU B 1 18 ? 10.258 -15.793 -22.312 1.00 44.34 158 GLU B O 1
ATOM 665 N N . PHE B 1 19 ? 10.038 -17.082 -24.105 1.00 46.00 159 PHE B N 1
ATOM 666 C CA . PHE B 1 19 ? 9.669 -15.988 -25.034 1.00 45.42 159 PHE B CA 1
ATOM 667 C C . PHE B 1 19 ? 8.430 -15.257 -24.530 1.00 48.68 159 PHE B C 1
ATOM 668 O O . PHE B 1 19 ? 8.367 -14.022 -24.539 1.00 46.46 159 PHE B O 1
ATOM 676 N N . GLY B 1 20 ? 7.425 -16.016 -24.092 1.00 46.18 160 GLY B N 1
ATOM 677 C CA . GLY B 1 20 ? 6.217 -15.398 -23.512 1.00 44.29 160 GLY B CA 1
ATOM 678 C C . GLY B 1 20 ? 6.475 -14.588 -22.259 1.00 46.60 160 GLY B C 1
ATOM 679 O O . GLY B 1 20 ? 5.864 -13.536 -22.051 1.00 46.83 160 GLY B O 1
ATOM 680 N N . LYS B 1 21 ? 7.376 -15.055 -21.426 1.00 44.24 161 LYS B N 1
ATOM 681 C CA . LYS B 1 21 ? 7.746 -14.326 -20.174 1.00 43.83 161 LYS B CA 1
ATOM 682 C C . LYS B 1 21 ? 8.465 -13.037 -20.487 1.00 47.25 161 LYS B C 1
ATOM 683 O O . LYS B 1 21 ? 8.177 -11.969 -19.900 1.00 44.71 161 LYS B O 1
ATOM 689 N N . LEU B 1 22 ? 9.420 -13.117 -21.415 1.00 44.41 162 LEU B N 1
ATOM 690 C CA . LEU B 1 22 ? 10.123 -11.891 -21.869 1.00 43.77 162 LEU B CA 1
ATOM 691 C C . LEU B 1 22 ? 9.158 -10.829 -22.452 1.00 44.75 162 LEU B C 1
ATOM 692 O O . LEU B 1 22 ? 9.269 -9.631 -22.178 1.00 42.51 162 LEU B O 1
ATOM 697 N N . LEU B 1 23 ? 8.222 -11.265 -23.268 1.00 44.88 163 LEU B N 1
ATOM 698 C CA . LEU B 1 23 ? 7.244 -10.382 -23.867 1.00 47.72 163 LEU B CA 1
ATOM 699 C C . LEU B 1 23 ? 6.345 -9.766 -22.819 1.00 49.77 163 LEU B C 1
ATOM 700 O O . LEU B 1 23 ? 6.075 -8.561 -22.867 1.00 48.59 163 LEU B O 1
ATOM 705 N N . LYS B 1 24 ? 5.867 -10.591 -21.899 1.00 45.39 164 LYS B N 1
ATOM 706 C CA . LYS B 1 24 ? 5.063 -10.133 -20.744 1.00 48.20 164 LYS B CA 1
ATOM 707 C C . LYS B 1 24 ? 5.787 -9.037 -19.988 1.00 52.19 164 LYS B C 1
ATOM 708 O O . LYS B 1 24 ? 5.200 -7.973 -19.704 1.00 52.24 164 LYS B O 1
ATOM 714 N N . ASP B 1 25 ? 7.058 -9.294 -19.657 1.00 46.65 165 ASP B N 1
ATOM 715 C CA . ASP B 1 25 ? 7.875 -8.321 -18.860 1.00 49.66 165 ASP B CA 1
ATOM 716 C C . ASP B 1 25 ? 8.027 -6.976 -19.588 1.00 46.04 165 ASP B C 1
ATOM 717 O O . ASP B 1 25 ? 7.865 -5.901 -18.989 1.00 48.94 165 ASP B O 1
ATOM 722 N N . LYS B 1 26 ? 8.280 -7.034 -20.893 1.00 43.56 166 LYS B N 1
ATOM 723 C CA . LYS B 1 26 ? 8.480 -5.840 -21.681 1.00 45.99 166 LYS B CA 1
ATOM 724 C C . LYS B 1 26 ? 7.178 -5.055 -21.830 1.00 51.51 166 LYS B C 1
ATOM 725 O O . LYS B 1 26 ? 7.160 -3.849 -21.590 1.00 49.63 166 LYS B O 1
ATOM 731 N N . ILE B 1 27 ? 6.100 -5.748 -22.200 1.00 47.02 167 ILE B N 1
ATOM 732 C CA . ILE B 1 27 ? 4.818 -5.106 -22.451 1.00 49.41 167 ILE B CA 1
ATOM 733 C C . ILE B 1 27 ? 4.198 -4.510 -21.211 1.00 46.59 167 ILE B C 1
ATOM 734 O O . ILE B 1 27 ? 3.714 -3.379 -21.251 1.00 48.92 167 ILE B O 1
ATOM 739 N N . THR B 1 28 ? 4.165 -5.268 -20.137 1.00 45.28 168 THR B N 1
ATOM 740 C CA . THR B 1 28 ? 3.474 -4.817 -18.924 1.00 47.83 168 THR B CA 1
ATOM 741 C C . THR B 1 28 ? 4.179 -3.629 -18.274 1.00 47.53 168 THR B C 1
ATOM 742 O O . THR B 1 28 ? 3.598 -2.955 -17.383 1.00 46.27 168 THR B O 1
ATOM 746 N N . GLN B 1 29 ? 5.385 -3.295 -18.757 1.00 47.32 169 GLN B N 1
ATOM 747 C CA . GLN B 1 29 ? 6.075 -2.053 -18.298 1.00 48.26 169 GLN B CA 1
ATOM 748 C C . GLN B 1 29 ? 5.258 -0.803 -18.574 1.00 46.04 169 GLN B C 1
ATOM 749 O O . GLN B 1 29 ? 5.435 0.217 -17.889 1.00 47.84 169 GLN B O 1
ATOM 755 N N . TYR B 1 30 ? 4.393 -0.864 -19.577 1.00 45.56 170 TYR B N 1
ATOM 756 C CA . TYR B 1 30 ? 3.659 0.306 -20.037 1.00 48.91 170 TYR B CA 1
ATOM 757 C C . TYR B 1 30 ? 2.209 0.284 -19.607 1.00 44.87 170 TYR B C 1
ATOM 758 O O . TYR B 1 30 ? 1.412 1.059 -20.090 1.00 44.12 170 TYR B O 1
ATOM 767 N N . GLU B 1 31 ? 1.890 -0.569 -18.640 1.00 47.35 171 GLU B N 1
ATOM 768 C CA . GLU B 1 31 ? 0.504 -0.781 -18.247 1.00 48.94 171 GLU B CA 1
ATOM 769 C C . GLU B 1 31 ? -0.204 0.479 -17.684 1.00 47.55 171 GLU B C 1
ATOM 770 O O . GLU B 1 31 ? -1.426 0.575 -17.749 1.00 47.32 171 GLU B O 1
ATOM 776 N N . LYS B 1 32 ? 0.549 1.431 -17.163 1.00 46.78 172 LYS B N 1
ATOM 777 C CA . LYS B 1 32 ? -0.040 2.675 -16.625 1.00 45.51 172 LYS B CA 1
ATOM 778 C C . LYS B 1 32 ? -0.201 3.780 -17.707 1.00 42.01 172 LYS B C 1
ATOM 779 O O . LYS B 1 32 ? -0.657 4.888 -17.386 1.00 40.79 172 LYS B O 1
ATOM 783 N N . SER B 1 33 ? 0.171 3.497 -18.956 1.00 41.67 173 SER B N 1
ATOM 784 C CA . SER B 1 33 ? 0.131 4.532 -19.994 1.00 39.15 173 SER B CA 1
ATOM 785 C C . SER B 1 33 ? -1.305 4.768 -20.400 1.00 40.95 173 SER B C 1
ATOM 786 O O . SER B 1 33 ? -2.052 3.812 -20.558 1.00 42.58 173 SER B O 1
ATOM 789 N N . LEU B 1 34 ? -1.696 6.024 -20.578 1.00 39.98 174 LEU B N 1
ATOM 790 C CA . LEU B 1 34 ? -3.023 6.338 -21.159 1.00 38.94 174 LEU B CA 1
ATOM 791 C C . LEU B 1 34 ? -3.361 5.471 -22.411 1.00 42.59 174 LEU B C 1
ATOM 792 O O . LEU B 1 34 ? -4.538 5.217 -22.678 1.00 41.31 174 LEU B O 1
ATOM 797 N N . TYR B 1 35 ? -2.338 5.041 -23.161 1.00 42.29 175 TYR B N 1
ATOM 798 C CA . TYR B 1 35 ? -2.564 4.394 -24.494 1.00 43.87 175 TYR B CA 1
ATOM 799 C C . TYR B 1 35 ? -2.478 2.862 -24.458 1.00 45.38 175 TYR B C 1
ATOM 800 O O . TYR B 1 35 ? -2.601 2.198 -25.522 1.00 46.13 175 TYR B O 1
ATOM 809 N N . TYR B 1 36 ? -2.303 2.313 -23.267 1.00 45.80 176 TYR B N 1
ATOM 810 C CA . TYR B 1 36 ? -1.980 0.860 -23.080 1.00 45.48 176 TYR B CA 1
ATOM 811 C C . TYR B 1 36 ? -3.090 -0.056 -23.590 1.00 46.84 176 TYR B C 1
ATOM 812 O O . TYR B 1 36 ? -2.811 -1.031 -24.322 1.00 45.27 176 TYR B O 1
ATOM 821 N N . ALA B 1 37 ? -4.336 0.233 -23.203 1.00 44.18 177 ALA B N 1
ATOM 822 C CA . ALA B 1 37 ? -5.484 -0.624 -23.609 1.00 43.04 177 ALA B CA 1
ATOM 823 C C . ALA B 1 37 ? -5.774 -0.513 -25.129 1.00 44.42 177 ALA B C 1
ATOM 824 O O . ALA B 1 37 ? -6.076 -1.502 -25.798 1.00 44.72 177 ALA B O 1
ATOM 826 N N . SER B 1 38 ? -5.654 0.686 -25.666 1.00 43.21 178 SER B N 1
ATOM 827 C CA . SER B 1 38 ? -5.830 0.888 -27.103 1.00 45.58 178 SER B CA 1
ATOM 828 C C . SER B 1 38 ? -4.749 0.152 -27.902 1.00 44.64 178 SER B C 1
ATOM 829 O O . SER B 1 38 ? -5.037 -0.485 -28.921 1.00 44.49 178 SER B O 1
ATOM 832 N N . PHE B 1 39 ? -3.513 0.281 -27.429 1.00 43.54 179 PHE B N 1
ATOM 833 C CA . PHE B 1 39 ? -2.357 -0.465 -27.946 1.00 45.97 179 PHE B CA 1
ATOM 834 C C . PHE B 1 39 ? -2.582 -1.984 -27.895 1.00 45.79 179 PHE B C 1
ATOM 835 O O . PHE B 1 39 ? -2.383 -2.683 -28.907 1.00 46.09 179 PHE B O 1
ATOM 843 N N . LEU B 1 40 ? -3.075 -2.498 -26.774 1.00 42.15 180 LEU B N 1
ATOM 844 C CA . LEU B 1 40 ? -3.338 -3.948 -26.679 1.00 44.86 180 LEU B CA 1
ATOM 845 C C . LEU B 1 40 ? -4.422 -4.418 -27.600 1.00 46.97 180 LEU B C 1
ATOM 846 O O . LEU B 1 40 ? -4.317 -5.521 -28.176 1.00 46.14 180 LEU B O 1
ATOM 851 N N . GLU B 1 41 ? -5.475 -3.616 -27.736 1.00 47.44 181 GLU B N 1
ATOM 852 C CA . GLU B 1 41 ? -6.610 -3.999 -28.594 1.00 46.37 181 GLU B CA 1
ATOM 853 C C . GLU B 1 41 ? -6.119 -4.256 -30.022 1.00 44.88 181 GLU B C 1
ATOM 854 O O . GLU B 1 41 ? -6.506 -5.263 -30.641 1.00 47.70 181 GLU B O 1
ATOM 860 N N . VAL B 1 42 ? -5.248 -3.383 -30.528 1.00 42.67 182 VAL B N 1
ATOM 861 C CA . VAL B 1 42 ? -4.679 -3.557 -31.885 1.00 45.24 182 VAL B CA 1
ATOM 862 C C . VAL B 1 42 ? -3.723 -4.750 -31.885 1.00 44.01 182 VAL B C 1
ATOM 863 O O . VAL B 1 42 ? -3.737 -5.578 -32.789 1.00 46.06 182 VAL B O 1
ATOM 867 N N . LEU B 1 43 ? -2.882 -4.834 -30.864 1.00 43.36 183 LEU B N 1
ATOM 868 C CA . LEU B 1 43 ? -1.876 -5.928 -30.784 1.00 47.23 183 LEU B CA 1
ATOM 869 C C . LEU B 1 43 ? -2.517 -7.317 -30.741 1.00 46.66 183 LEU B C 1
ATOM 870 O O . LEU B 1 43 ? -2.123 -8.217 -31.481 1.00 45.49 183 LEU B O 1
ATOM 875 N N . VAL B 1 44 ? -3.511 -7.463 -29.886 1.00 45.97 184 VAL B N 1
ATOM 876 C CA . VAL B 1 44 ? -4.181 -8.733 -29.672 1.00 50.75 184 VAL B CA 1
ATOM 877 C C . VAL B 1 44 ? -4.884 -9.158 -30.950 1.00 50.28 184 VAL B C 1
ATOM 878 O O . VAL B 1 44 ? -4.751 -10.306 -31.393 1.00 50.16 184 VAL B O 1
ATOM 882 N N . ARG B 1 45 ? -5.593 -8.218 -31.582 1.00 46.85 185 ARG B N 1
ATOM 883 C CA . ARG B 1 45 ? -6.174 -8.465 -32.889 1.00 45.04 185 ARG B CA 1
ATOM 884 C C . ARG B 1 45 ? -5.120 -8.976 -33.874 1.00 50.29 185 ARG B C 1
ATOM 885 O O . ARG B 1 45 ? -5.322 -10.011 -34.514 1.00 50.90 185 ARG B O 1
ATOM 887 N N . ASP B 1 46 ? -4.010 -8.247 -33.984 1.00 45.47 186 ASP B N 1
ATOM 888 C CA . ASP B 1 46 ? -2.975 -8.541 -34.956 1.00 47.27 186 ASP B CA 1
ATOM 889 C C . ASP B 1 46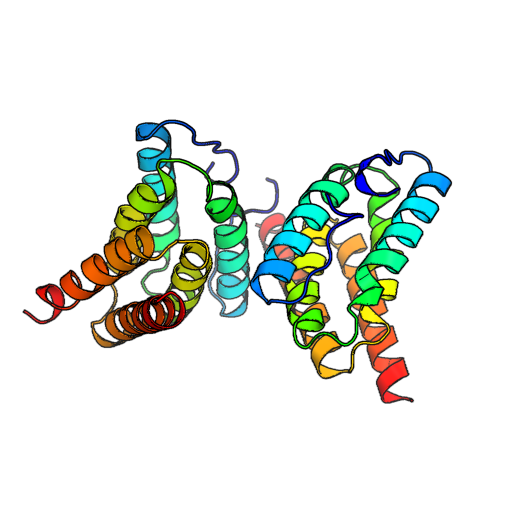 ? -2.384 -9.962 -34.746 1.00 47.27 186 ASP B C 1
ATOM 890 O O . ASP B 1 46 ? -2.272 -10.741 -35.688 1.00 50.07 186 ASP B O 1
ATOM 895 N N . VAL B 1 47 ? -2.014 -10.308 -33.526 1.00 46.76 187 VAL B N 1
ATOM 896 C CA . VAL B 1 47 ? -1.294 -11.586 -33.319 1.00 48.17 187 VAL B CA 1
ATOM 897 C C . VAL B 1 47 ? -2.236 -12.809 -33.396 1.00 47.70 187 VAL B C 1
ATOM 898 O O . VAL B 1 47 ? -1.794 -13.949 -33.706 1.00 47.90 187 VAL B O 1
ATOM 902 N N . CYS B 1 48 ? -3.528 -12.574 -33.173 1.00 46.29 188 CYS B N 1
ATOM 903 C CA . CYS B 1 48 ? -4.544 -13.642 -33.197 1.00 48.04 188 CYS B CA 1
ATOM 904 C C . CYS B 1 48 ? -5.136 -13.927 -34.572 1.00 45.38 188 CYS B C 1
ATOM 905 O O . CYS B 1 48 ? -5.889 -14.918 -34.769 1.00 46.76 188 CYS B O 1
ATOM 908 N N . ILE B 1 49 ? -4.816 -13.096 -35.556 1.00 48.00 189 ILE B N 1
ATOM 909 C CA . ILE B 1 49 ? -5.461 -13.158 -36.845 1.00 52.00 189 ILE B CA 1
ATOM 910 C C . ILE B 1 49 ? -5.437 -14.547 -37.528 1.00 51.74 189 ILE B C 1
ATOM 911 O O . ILE B 1 49 ? -6.407 -14.917 -38.175 1.00 46.02 189 ILE B O 1
ATOM 916 N N . SER B 1 50 ? -4.353 -15.298 -37.365 1.00 52.07 190 SER B N 1
ATOM 917 C CA . SER B 1 50 ? -4.203 -16.617 -38.017 1.00 55.12 190 SER B CA 1
ATOM 918 C C . SER B 1 50 ? -4.856 -17.765 -37.231 1.00 54.69 190 SER B C 1
ATOM 919 O O . SER B 1 50 ? -4.910 -18.909 -37.730 1.00 52.25 190 SER B O 1
ATOM 922 N N . LEU B 1 51 ? -5.287 -17.523 -35.993 1.00 46.88 191 LEU B N 1
ATOM 923 C CA . LEU B 1 51 ? -5.741 -18.641 -35.169 1.00 50.00 191 LEU B CA 1
ATOM 924 C C . LEU B 1 51 ? -7.000 -19.299 -35.762 1.00 49.59 191 LEU B C 1
ATOM 925 O O . LEU B 1 51 ? -7.789 -18.641 -36.447 1.00 49.38 191 LEU B O 1
ATOM 930 N N . GLU B 1 52 ? -7.143 -20.609 -35.533 1.00 51.94 192 GLU B N 1
ATOM 931 C CA . GLU B 1 52 ? -8.368 -21.347 -35.881 1.00 48.97 192 GLU B CA 1
ATOM 932 C C . GLU B 1 52 ? -9.423 -20.933 -34.857 1.00 49.26 192 GLU B C 1
ATOM 933 O O . GLU B 1 52 ? -9.076 -20.547 -33.747 1.00 43.83 192 GLU B O 1
ATOM 935 N N . ILE B 1 53 ? -10.701 -21.003 -35.221 1.00 49.06 193 ILE B N 1
ATOM 936 C CA . ILE B 1 53 ? -11.799 -20.542 -34.336 1.00 47.84 193 ILE B CA 1
ATOM 937 C C . ILE B 1 53 ? -11.724 -21.137 -32.910 1.00 46.81 193 ILE B C 1
ATOM 938 O O . ILE B 1 53 ? -11.913 -20.417 -31.941 1.00 48.68 193 ILE B O 1
ATOM 940 N N . ASP B 1 54 ? -11.438 -22.436 -32.795 1.00 48.08 194 ASP B N 1
ATOM 941 C CA . ASP B 1 54 ? -11.299 -23.121 -31.468 1.00 47.67 194 ASP B CA 1
ATOM 942 C C . ASP B 1 54 ? -10.292 -22.446 -30.526 1.00 49.68 194 ASP B C 1
ATOM 943 O O . ASP B 1 54 ? -10.524 -22.285 -29.313 1.00 49.50 194 ASP B O 1
ATOM 945 N N . ASP B 1 55 ? -9.165 -22.052 -31.105 1.00 52.25 195 ASP B N 1
ATOM 946 C CA . ASP B 1 55 ? -8.102 -21.375 -30.382 1.00 51.70 195 ASP B CA 1
ATOM 947 C C . ASP B 1 55 ? -8.433 -19.927 -30.048 1.00 51.00 195 ASP B C 1
ATOM 948 O O . ASP B 1 55 ? -8.182 -19.456 -28.946 1.00 48.84 195 ASP B O 1
ATOM 953 N N . LEU B 1 56 ? -9.031 -19.236 -31.000 1.00 49.91 196 LEU B N 1
ATOM 954 C CA . LEU B 1 56 ? -9.501 -17.883 -30.793 1.00 50.76 196 LEU B CA 1
ATOM 955 C C . LEU B 1 56 ? -10.621 -17.866 -29.711 1.00 48.42 196 LEU B C 1
ATOM 956 O O . LEU B 1 56 ? -10.706 -16.940 -28.892 1.00 44.63 196 LEU B O 1
ATOM 961 N N . LYS B 1 57 ? -11.478 -18.878 -29.727 1.00 48.08 197 LYS B N 1
ATOM 962 C CA . LYS B 1 57 ? -12.512 -19.046 -28.685 1.00 51.51 197 LYS B CA 1
ATOM 963 C C . LYS B 1 57 ? -11.906 -19.243 -27.293 1.00 53.56 197 LYS B C 1
ATOM 964 O O . LYS B 1 57 ? -12.375 -18.650 -26.320 1.00 51.26 197 LYS B O 1
ATOM 970 N N . LYS B 1 58 ? -10.871 -20.077 -27.208 1.00 53.53 198 LYS B N 1
ATOM 971 C CA . LYS B 1 58 ? -10.154 -20.293 -25.955 1.00 55.49 198 LYS B CA 1
ATOM 972 C C . LYS B 1 58 ? -9.729 -18.952 -25.371 1.00 54.23 198 LYS B C 1
ATOM 973 O O . LYS B 1 58 ? -9.993 -18.646 -24.199 1.00 54.09 198 LYS B O 1
ATOM 975 N N . ILE B 1 59 ? -9.094 -18.136 -26.202 1.00 50.23 199 ILE B N 1
ATOM 976 C CA . ILE B 1 59 ? -8.584 -16.841 -25.731 1.00 50.15 199 ILE B CA 1
ATOM 977 C C . ILE B 1 59 ? -9.734 -15.918 -25.364 1.00 50.52 199 ILE B C 1
ATOM 978 O O . ILE B 1 59 ? -9.703 -15.260 -24.330 1.00 46.54 199 ILE B O 1
ATOM 983 N N . THR B 1 60 ? -10.751 -15.862 -26.216 1.00 48.71 200 THR B N 1
ATOM 984 C CA . THR B 1 60 ? -11.911 -15.041 -25.927 1.00 49.83 200 THR B CA 1
ATOM 985 C C . THR B 1 60 ? -12.524 -15.396 -24.574 1.00 52.10 200 THR B C 1
ATOM 986 O O . THR B 1 60 ? -12.878 -14.513 -23.785 1.00 51.03 200 THR B O 1
ATOM 990 N N . ASN B 1 61 ? -12.612 -16.693 -24.317 1.00 51.66 201 ASN B N 1
ATOM 991 C CA . ASN B 1 61 ? -13.220 -17.222 -23.100 1.00 56.32 201 ASN B CA 1
ATOM 992 C C . ASN B 1 61 ? -12.406 -16.925 -21.850 1.00 54.23 201 ASN B C 1
ATOM 993 O O . ASN B 1 61 ? -12.972 -16.631 -20.800 1.00 53.55 201 ASN B O 1
ATOM 998 N N . SER B 1 62 ? -11.086 -16.960 -21.976 1.00 57.22 202 SER B N 1
ATOM 999 C CA . SER B 1 62 ? -10.202 -16.669 -20.845 1.00 56.89 202 SER B CA 1
ATOM 1000 C C . SER B 1 62 ? -10.359 -15.216 -20.401 1.00 56.74 202 SER B C 1
ATOM 1001 O O . SER B 1 62 ? -10.338 -14.915 -19.203 1.00 57.17 202 SER B O 1
ATOM 1004 N N . LEU B 1 63 ? -10.531 -14.315 -21.375 1.00 54.30 203 LEU B N 1
ATOM 1005 C CA . LEU B 1 63 ? -10.807 -12.915 -21.095 1.00 53.47 203 LEU B CA 1
ATOM 1006 C C . LEU B 1 63 ? -12.222 -12.717 -20.551 1.00 52.20 203 LEU B C 1
ATOM 1007 O O . LEU B 1 63 ? -12.464 -11.825 -19.721 1.00 50.04 203 LEU B O 1
ATOM 1012 N N . THR B 1 64 ? -13.164 -13.523 -21.037 1.00 51.53 204 THR B N 1
ATOM 1013 C CA . THR B 1 64 ? -14.537 -13.453 -20.572 1.00 52.59 204 THR B CA 1
ATOM 1014 C C . THR B 1 64 ? -14.602 -13.773 -19.064 1.00 54.56 204 THR B C 1
ATOM 1015 O O . THR B 1 64 ? -15.298 -13.095 -18.294 1.00 51.30 204 THR B O 1
ATOM 1019 N N . VAL B 1 65 ? -13.857 -14.796 -18.657 1.00 56.28 205 VAL B N 1
ATOM 1020 C CA . VAL B 1 65 ? -13.710 -15.123 -17.238 1.00 58.43 205 VAL B CA 1
ATOM 1021 C C . VAL B 1 65 ? -13.145 -13.910 -16.484 1.00 58.91 205 VAL B C 1
ATOM 1022 O O . VAL B 1 65 ? -13.710 -13.467 -15.487 1.00 56.82 205 VAL B O 1
ATOM 1026 N N . LEU B 1 66 ? -12.029 -13.380 -16.991 1.00 58.33 206 LEU B N 1
ATOM 1027 C CA . LEU B 1 66 ? -11.353 -12.228 -16.397 1.00 58.24 206 LEU B CA 1
ATOM 1028 C C . LEU B 1 66 ? -12.333 -11.066 -16.144 1.00 59.18 206 LEU B C 1
ATOM 1029 O O . LEU B 1 66 ? -12.344 -10.493 -15.056 1.00 58.21 206 LEU B O 1
ATOM 1034 N N . CYS B 1 67 ? -13.162 -10.735 -17.144 1.00 58.38 207 CYS B N 1
ATOM 1035 C CA . CYS B 1 67 ? -14.263 -9.766 -16.977 1.00 58.78 207 CYS B CA 1
ATOM 1036 C C . CYS B 1 67 ? -15.221 -10.127 -15.843 1.00 58.34 207 CYS B C 1
ATOM 1037 O O . CYS B 1 67 ? -15.596 -9.268 -15.041 1.00 53.97 207 CYS B O 1
ATOM 1040 N N . SER B 1 68 ? -15.643 -11.390 -15.811 1.00 59.72 208 SER B N 1
ATOM 1041 C CA . SER B 1 68 ? -16.605 -11.848 -14.801 1.00 63.09 208 SER B CA 1
ATOM 1042 C C . SER B 1 68 ? -16.078 -11.598 -13.393 1.00 62.85 208 SER B C 1
ATOM 1043 O O . SER B 1 68 ? -16.795 -11.074 -12.540 1.00 63.83 208 SER B O 1
ATOM 1046 N N . GLU B 1 69 ? -14.822 -11.978 -13.167 1.00 63.65 209 GLU B N 1
ATOM 1047 C CA . GLU B 1 69 ? -14.163 -11.764 -11.882 1.00 64.60 209 GLU B CA 1
ATOM 1048 C C . GLU B 1 69 ? -14.084 -10.274 -11.585 1.00 65.11 209 GLU B C 1
ATOM 1049 O O . GLU B 1 69 ? -14.367 -9.851 -10.472 1.00 62.82 209 GLU B O 1
ATOM 1051 N N . LYS B 1 70 ? -13.717 -9.481 -12.594 1.00 65.98 210 LYS B 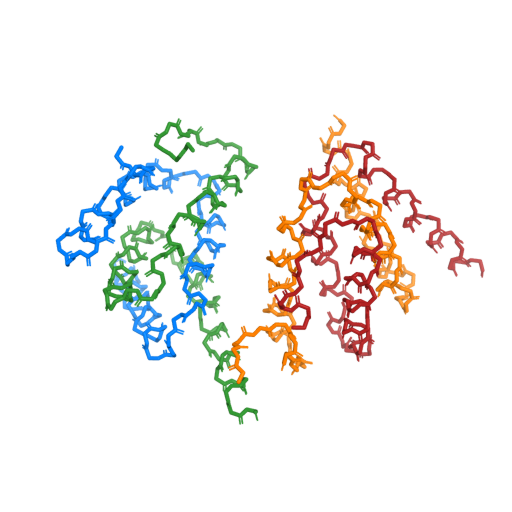N 1
ATOM 1052 C CA . LYS B 1 70 ? -13.602 -8.032 -12.429 1.00 64.87 210 LYS B CA 1
ATOM 1053 C C . LYS B 1 70 ? -14.941 -7.402 -12.049 1.00 64.29 210 LYS B C 1
ATOM 1054 O O . LYS B 1 70 ? -14.979 -6.499 -11.214 1.00 65.22 210 LYS B O 1
ATOM 1056 N N . GLN B 1 71 ? -16.034 -7.887 -12.646 1.00 63.80 211 GLN B N 1
ATOM 1057 C CA . GLN B 1 71 ? -17.377 -7.368 -12.351 1.00 63.94 211 GLN B CA 1
ATOM 1058 C C . GLN B 1 71 ? -17.964 -8.015 -11.097 1.00 63.13 211 GLN B C 1
ATOM 1059 O O . GLN B 1 71 ? -17.742 -7.549 -9.984 1.00 62.07 211 GLN B O 1
ATOM 1061 N N . GLY C 1 4 ? 7.212 1.961 -2.080 1.00 62.12 144 GLY C N 1
ATOM 1062 C CA . GLY C 1 4 ? 6.742 1.544 -0.725 1.00 60.75 144 GLY C CA 1
ATOM 1063 C C . GLY C 1 4 ? 6.804 0.041 -0.487 1.00 59.37 144 GLY C C 1
ATOM 1064 O O . GLY C 1 4 ? 5.779 -0.601 -0.278 1.00 60.30 144 GLY C O 1
ATOM 1065 N N . ILE C 1 5 ? 8.008 -0.524 -0.534 1.00 57.60 145 ILE C N 1
ATOM 1066 C CA . ILE C 1 5 ? 8.232 -1.923 -0.157 1.00 54.32 145 ILE C CA 1
ATOM 1067 C C . ILE C 1 5 ? 8.048 -2.160 1.346 1.00 53.92 145 ILE C C 1
ATOM 1068 O O . ILE C 1 5 ? 7.376 -3.091 1.734 1.00 51.43 145 ILE C O 1
ATOM 1073 N N . ASP C 1 6 ? 8.650 -1.342 2.200 1.00 54.15 146 ASP C N 1
ATOM 1074 C CA . ASP C 1 6 ? 8.637 -1.665 3.643 1.00 57.43 146 ASP C CA 1
ATOM 1075 C C . ASP C 1 6 ? 7.265 -1.662 4.270 1.00 57.90 146 ASP C C 1
ATOM 1076 O O . ASP C 1 6 ? 7.012 -2.442 5.189 1.00 59.07 146 ASP C O 1
ATOM 1081 N N . ALA C 1 7 ? 6.393 -0.794 3.759 1.00 54.22 147 ALA C N 1
ATOM 1082 C CA . ALA C 1 7 ? 5.070 -0.601 4.317 1.00 54.17 147 ALA C CA 1
ATOM 1083 C C . ALA C 1 7 ? 4.064 -1.501 3.636 1.00 55.12 147 ALA C C 1
ATOM 1084 O O . ALA C 1 7 ? 2.966 -1.661 4.141 1.00 57.07 147 ALA C O 1
ATOM 1086 N N . MET C 1 8 ? 4.417 -2.101 2.500 1.00 53.10 148 MET C N 1
ATOM 1087 C CA . MET C 1 8 ? 3.454 -2.932 1.794 1.00 55.41 148 MET C CA 1
ATOM 1088 C C . MET C 1 8 ? 3.051 -4.134 2.643 1.00 52.89 148 MET C C 1
ATOM 1089 O O . MET C 1 8 ? 3.881 -4.728 3.302 1.00 53.17 148 MET C O 1
ATOM 1094 N N . ASN C 1 9 ? 1.770 -4.490 2.633 1.00 51.39 149 ASN C N 1
ATOM 1095 C CA . ASN C 1 9 ? 1.331 -5.683 3.349 1.00 50.82 149 ASN C CA 1
ATOM 1096 C C . ASN C 1 9 ? 0.417 -6.547 2.482 1.00 51.62 149 ASN C C 1
ATOM 1097 O O . ASN C 1 9 ? -0.802 -6.529 2.651 1.00 47.00 149 ASN C O 1
ATOM 1102 N N . PRO C 1 10 ? 1.003 -7.313 1.544 1.00 48.62 150 PRO C N 1
ATOM 1103 C CA . PRO C 1 10 ? 0.176 -7.971 0.534 1.00 50.38 150 PRO C CA 1
ATOM 1104 C C . PRO C 1 10 ? -0.658 -9.131 1.055 1.00 48.67 150 PRO C C 1
ATOM 1105 O O . PRO C 1 10 ? -0.213 -9.891 1.936 1.00 47.15 150 PRO C O 1
ATOM 1109 N N . SER C 1 11 ? -1.866 -9.251 0.494 1.00 49.03 151 SER C N 1
ATOM 1110 C CA . SER C 1 11 ? -2.800 -10.296 0.847 1.00 49.54 151 SER C CA 1
ATOM 1111 C C . SER C 1 11 ? -3.361 -10.977 -0.403 1.00 51.26 151 SER C C 1
ATOM 1112 O O . SER C 1 11 ? -3.371 -12.210 -0.511 1.00 52.58 151 SER C O 1
ATOM 1115 N N . SER C 1 12 ? -3.848 -10.169 -1.337 1.00 51.52 152 SER C N 1
ATOM 1116 C CA . SER C 1 12 ? -4.467 -10.675 -2.540 1.00 48.96 152 SER C CA 1
ATOM 1117 C C . SER C 1 12 ? -3.415 -11.056 -3.552 1.00 48.87 152 SER C C 1
ATOM 1118 O O . SER C 1 12 ? -2.262 -10.664 -3.438 1.00 47.49 152 SER C O 1
ATOM 1121 N N . ARG C 1 13 ? -3.805 -11.812 -4.572 1.00 46.12 153 ARG C N 1
ATOM 1122 C CA . ARG C 1 13 ? -2.842 -12.167 -5.626 1.00 49.79 153 ARG C CA 1
ATOM 1123 C C . ARG C 1 13 ? -2.273 -10.920 -6.338 1.00 49.81 153 ARG C C 1
ATOM 1124 O O . ARG C 1 13 ? -1.084 -10.879 -6.684 1.00 53.63 153 ARG C O 1
ATOM 1132 N N . ASP C 1 14 ? -3.132 -9.925 -6.567 1.00 54.78 154 ASP C N 1
ATOM 1133 C CA . ASP C 1 14 ? -2.712 -8.658 -7.172 1.00 56.00 154 ASP C CA 1
ATOM 1134 C C . ASP C 1 14 ? -1.771 -7.876 -6.263 1.00 53.36 154 ASP C C 1
ATOM 1135 O O . ASP C 1 14 ? -0.846 -7.212 -6.749 1.00 53.86 154 ASP C O 1
ATOM 1140 N N . ASP C 1 15 ? -2.008 -7.943 -4.954 1.00 52.66 155 ASP C N 1
ATOM 1141 C CA . ASP C 1 15 ? -1.079 -7.374 -3.986 1.00 48.57 155 ASP C CA 1
ATOM 1142 C C . ASP C 1 15 ? 0.328 -7.956 -4.189 1.00 51.16 155 ASP C C 1
ATOM 1143 O O . ASP C 1 15 ? 1.313 -7.234 -4.177 1.00 46.83 155 ASP C O 1
ATOM 1148 N N . PHE C 1 16 ? 0.401 -9.276 -4.364 1.00 49.83 156 PHE C N 1
ATOM 1149 C CA . PHE C 1 16 ? 1.687 -9.950 -4.533 1.00 47.72 156 PHE C CA 1
ATOM 1150 C C . PHE C 1 16 ? 2.301 -9.598 -5.897 1.00 49.17 156 PHE C C 1
ATOM 1151 O O . PHE C 1 16 ? 3.500 -9.405 -6.007 1.00 48.37 156 PHE C O 1
ATOM 1159 N N . THR C 1 17 ? 1.474 -9.444 -6.929 1.00 50.12 157 THR C N 1
ATOM 1160 C CA . THR C 1 17 ? 1.994 -8.978 -8.205 1.00 49.15 157 THR C CA 1
ATOM 1161 C C . THR C 1 17 ? 2.680 -7.584 -8.058 1.00 46.21 157 THR C C 1
ATOM 1162 O O . THR C 1 17 ? 3.799 -7.398 -8.549 1.00 47.98 157 THR C O 1
ATOM 1166 N N . GLU C 1 18 ? 2.037 -6.662 -7.326 1.00 50.46 158 GLU C N 1
ATOM 1167 C CA . GLU C 1 18 ? 2.547 -5.289 -7.089 1.00 48.56 158 GLU C CA 1
ATOM 1168 C C . GLU C 1 18 ? 3.798 -5.321 -6.213 1.00 50.08 158 GLU C C 1
ATOM 1169 O O . GLU C 1 18 ? 4.769 -4.632 -6.460 1.00 46.88 158 GLU C O 1
ATOM 1171 N N . PHE C 1 19 ? 3.742 -6.133 -5.171 1.00 51.01 159 PHE C N 1
ATOM 1172 C CA . PHE C 1 19 ? 4.884 -6.352 -4.291 1.00 49.69 159 PHE C CA 1
ATOM 1173 C C . PHE C 1 19 ? 6.089 -6.844 -5.092 1.00 49.08 159 PHE C C 1
ATOM 1174 O O . PHE C 1 19 ? 7.168 -6.316 -4.942 1.00 48.87 159 PHE C O 1
ATOM 1182 N N . GLY C 1 20 ? 5.883 -7.848 -5.942 1.00 49.07 160 GLY C N 1
ATOM 1183 C CA . GLY C 1 20 ? 6.916 -8.369 -6.837 1.00 44.39 160 GLY C CA 1
ATOM 1184 C C . GLY C 1 20 ? 7.527 -7.333 -7.743 1.00 48.47 160 GLY C C 1
ATOM 1185 O O . GLY C 1 20 ? 8.729 -7.316 -7.951 1.00 48.08 160 GLY C O 1
ATOM 1186 N N . LYS C 1 21 ? 6.697 -6.469 -8.316 1.00 47.21 161 LYS C N 1
ATOM 1187 C CA . LYS C 1 21 ? 7.201 -5.416 -9.221 1.00 47.30 161 LYS C CA 1
ATOM 1188 C C . LYS C 1 21 ? 8.099 -4.431 -8.486 1.00 42.84 161 LYS C C 1
ATOM 1189 O O . LYS C 1 21 ? 9.157 -4.067 -8.970 1.00 46.41 161 LYS C O 1
ATOM 1195 N N . LEU C 1 22 ? 7.663 -3.998 -7.312 1.00 45.75 162 LEU C N 1
ATOM 1196 C CA . LEU C 1 22 ? 8.473 -3.092 -6.482 1.00 45.64 162 LEU C CA 1
ATOM 1197 C C . LEU C 1 22 ? 9.788 -3.714 -6.155 1.00 44.18 162 LEU C C 1
ATOM 1198 O O . LEU C 1 22 ? 10.812 -3.044 -6.207 1.00 45.96 162 LEU C O 1
ATOM 1203 N N . LEU C 1 23 ? 9.745 -4.980 -5.756 1.00 44.66 163 LEU C N 1
ATOM 1204 C CA . LEU C 1 23 ? 10.950 -5.712 -5.371 1.00 46.03 163 LEU C CA 1
ATOM 1205 C C . LEU C 1 23 ? 11.892 -5.819 -6.546 1.00 47.05 163 LEU C C 1
ATOM 1206 O O . LEU C 1 23 ? 13.050 -5.506 -6.435 1.00 47.29 163 LEU C O 1
ATOM 1211 N N . LYS C 1 24 ? 11.371 -6.194 -7.712 1.00 46.60 164 LYS C N 1
ATOM 1212 C CA . LYS C 1 24 ? 12.189 -6.341 -8.910 1.00 46.49 164 LYS C CA 1
ATOM 1213 C C . LYS C 1 24 ? 12.867 -5.027 -9.290 1.00 50.68 164 LYS C C 1
ATOM 1214 O O . LYS C 1 24 ? 14.068 -4.985 -9.571 1.00 49.55 164 LYS C O 1
ATOM 1217 N N . ASP C 1 25 ? 12.077 -3.956 -9.308 1.00 50.04 165 ASP C N 1
ATOM 1218 C CA . ASP C 1 25 ? 12.568 -2.643 -9.722 1.00 49.23 165 ASP C CA 1
ATOM 1219 C C . ASP C 1 25 ? 13.700 -2.158 -8.815 1.00 49.78 165 ASP C C 1
ATOM 1220 O O . ASP C 1 25 ? 14.665 -1.578 -9.295 1.00 49.46 165 ASP C O 1
ATOM 1225 N N . LYS C 1 26 ? 13.579 -2.423 -7.514 1.00 48.26 166 LYS C N 1
ATOM 1226 C CA . LYS C 1 26 ? 14.559 -2.004 -6.538 1.00 49.98 166 LYS C CA 1
ATOM 1227 C C . LYS C 1 26 ? 15.812 -2.856 -6.691 1.00 48.41 166 LYS C C 1
ATOM 1228 O O . LYS C 1 26 ? 16.906 -2.333 -6.861 1.00 52.32 166 LYS C O 1
ATOM 1234 N N . ILE C 1 27 ? 15.642 -4.178 -6.643 1.00 47.90 167 ILE C N 1
ATOM 1235 C CA . ILE C 1 27 ? 16.791 -5.102 -6.639 1.00 45.33 167 ILE C CA 1
ATOM 1236 C C . ILE C 1 27 ? 17.596 -5.041 -7.918 1.00 48.23 167 ILE C C 1
ATOM 1237 O O . ILE C 1 27 ? 18.813 -4.976 -7.859 1.00 48.14 167 ILE C O 1
ATOM 1242 N N . THR C 1 28 ? 16.927 -5.021 -9.084 1.00 49.26 168 THR C N 1
ATOM 1243 C CA . THR C 1 28 ? 17.657 -4.979 -10.381 1.00 48.48 168 THR C CA 1
ATOM 1244 C C . THR C 1 28 ? 18.431 -3.672 -10.680 1.00 48.64 168 THR C C 1
ATOM 1245 O O . THR C 1 28 ? 19.214 -3.589 -11.642 1.00 50.82 168 THR C O 1
ATOM 1249 N N . GLN C 1 29 ? 18.228 -2.650 -9.872 1.00 48.70 169 GLN C N 1
ATOM 1250 C CA . GLN C 1 29 ? 19.049 -1.465 -9.940 1.00 49.27 169 GLN C CA 1
ATOM 1251 C C . GLN C 1 29 ? 20.524 -1.779 -9.712 1.00 46.96 169 GLN C C 1
ATOM 1252 O O . GLN C 1 29 ? 21.394 -1.060 -10.222 1.00 44.35 169 GLN C O 1
ATOM 1258 N N . TYR C 1 30 ? 20.802 -2.862 -8.968 1.00 47.19 170 TYR C N 1
ATOM 1259 C CA . TYR C 1 30 ? 22.173 -3.206 -8.575 1.00 47.55 170 TYR C CA 1
ATOM 1260 C C . TYR C 1 30 ? 22.821 -4.316 -9.384 1.00 47.33 170 TYR C C 1
ATOM 1261 O O . TYR C 1 30 ? 23.877 -4.814 -9.010 1.00 46.96 170 TYR C O 1
ATOM 1270 N N . GLU C 1 31 ? 22.204 -4.664 -10.511 1.00 47.99 171 GLU C N 1
ATOM 1271 C CA . GLU C 1 31 ? 22.663 -5.735 -11.402 1.00 47.77 171 GLU C CA 1
ATOM 1272 C C . GLU C 1 31 ? 24.164 -5.740 -11.751 1.00 48.35 171 GLU C C 1
ATOM 1273 O O . GLU C 1 31 ? 24.777 -6.797 -11.897 1.00 50.08 171 GLU C O 1
ATOM 1279 N N . LYS C 1 32 ? 24.760 -4.564 -11.892 1.00 50.20 172 LYS C N 1
ATOM 1280 C CA . LYS C 1 32 ? 26.153 -4.481 -12.307 1.00 49.89 172 LYS C CA 1
ATOM 1281 C C . LYS C 1 32 ? 27.137 -4.533 -11.146 1.00 48.35 172 LYS C C 1
ATOM 1282 O O . LYS C 1 32 ? 28.347 -4.562 -11.369 1.00 45.63 172 LYS C O 1
ATOM 1286 N N . SER C 1 33 ? 26.645 -4.512 -9.922 1.00 46.17 173 SER C N 1
ATOM 1287 C CA . SER C 1 33 ? 27.520 -4.635 -8.780 1.00 43.01 173 SER C CA 1
ATOM 1288 C C . SER C 1 33 ? 28.285 -5.928 -8.853 1.00 46.15 173 SER C C 1
ATOM 1289 O O . SER C 1 33 ? 27.726 -6.964 -9.208 1.00 44.32 173 SER C O 1
ATOM 1292 N N . LEU C 1 34 ? 29.551 -5.886 -8.453 1.00 41.42 174 LEU C N 1
ATOM 1293 C CA . LEU C 1 34 ? 30.362 -7.086 -8.444 1.00 45.58 174 LEU C CA 1
ATOM 1294 C C . LEU C 1 34 ? 29.864 -8.025 -7.352 1.00 42.35 174 LEU C C 1
ATOM 1295 O O . LEU C 1 34 ? 30.171 -9.198 -7.363 1.00 44.14 174 LEU C O 1
ATOM 1300 N N . TYR C 1 35 ? 29.090 -7.509 -6.407 1.00 42.11 175 TYR C N 1
ATOM 1301 C CA . TYR C 1 35 ? 28.460 -8.371 -5.367 1.00 44.25 175 TYR C CA 1
ATOM 1302 C C . TYR C 1 35 ? 27.043 -8.897 -5.695 1.00 44.90 175 TYR C C 1
ATOM 1303 O O . TYR C 1 35 ? 26.485 -9.657 -4.942 1.00 46.64 175 TYR C O 1
ATOM 1312 N N . TYR C 1 36 ? 26.476 -8.493 -6.810 1.00 46.22 176 TYR C N 1
ATOM 1313 C CA . TYR C 1 36 ? 25.111 -8.823 -7.091 1.00 43.89 176 TYR C CA 1
ATOM 1314 C C . TYR C 1 36 ? 24.837 -10.345 -7.133 1.00 44.46 176 TYR C C 1
ATOM 1315 O O . TYR C 1 36 ? 23.897 -10.827 -6.486 1.00 46.00 176 TYR C O 1
ATOM 1324 N N . ALA C 1 37 ? 25.692 -11.095 -7.823 1.00 45.10 177 ALA C N 1
ATOM 1325 C CA . ALA C 1 37 ? 25.464 -12.537 -7.998 1.00 45.06 177 ALA C CA 1
ATOM 1326 C C . ALA C 1 37 ? 25.536 -13.216 -6.656 1.00 47.59 177 ALA C C 1
ATOM 1327 O O . ALA C 1 37 ? 24.781 -14.122 -6.370 1.00 43.43 177 ALA C O 1
ATOM 1329 N N . SER C 1 38 ? 26.482 -12.777 -5.834 1.00 47.17 178 SER C N 1
ATOM 1330 C CA . SER C 1 38 ? 26.704 -13.343 -4.564 1.00 46.20 178 SER C CA 1
ATOM 1331 C C . SER C 1 38 ? 25.497 -13.050 -3.635 1.00 44.18 178 SER C C 1
ATOM 1332 O O . SER C 1 38 ? 24.979 -13.921 -2.932 1.00 40.80 178 SER C O 1
ATOM 1335 N N . PHE C 1 39 ? 25.033 -11.816 -3.692 1.00 43.29 179 PHE C N 1
ATOM 1336 C CA . PHE C 1 39 ? 23.849 -11.358 -2.984 1.00 41.20 179 PHE C CA 1
ATOM 1337 C C . PHE C 1 39 ? 22.596 -12.182 -3.337 1.00 44.02 179 PHE C C 1
ATOM 1338 O O . PHE C 1 39 ? 21.839 -12.592 -2.455 1.00 40.67 179 PHE C O 1
ATOM 1346 N N . LEU C 1 40 ? 22.385 -12.414 -4.632 1.00 44.12 180 LEU C N 1
ATOM 1347 C CA . LEU C 1 40 ? 21.265 -13.220 -5.119 1.00 43.01 180 LEU C CA 1
ATOM 1348 C C . LEU C 1 40 ? 21.351 -14.699 -4.719 1.00 43.38 180 LEU C C 1
ATOM 1349 O O . LEU C 1 40 ? 20.355 -15.295 -4.359 1.00 45.56 180 LEU C O 1
ATOM 1354 N N . GLU C 1 41 ? 22.554 -15.284 -4.773 1.00 46.05 181 GLU C N 1
ATOM 1355 C CA . GLU C 1 41 ? 22.760 -16.673 -4.342 1.00 46.99 181 GLU C CA 1
ATOM 1356 C C . GLU C 1 41 ? 22.243 -16.822 -2.888 1.00 47.73 181 GLU C C 1
ATOM 1357 O O . GLU C 1 41 ? 21.468 -17.737 -2.574 1.00 46.92 181 GLU C O 1
ATOM 1360 N N . VAL C 1 42 ? 22.564 -15.856 -2.032 1.00 45.51 182 VAL C N 1
ATOM 1361 C CA . VAL C 1 42 ? 22.115 -15.880 -0.657 1.00 44.25 182 VAL C CA 1
ATOM 1362 C C . VAL C 1 42 ? 20.577 -15.582 -0.538 1.00 45.36 182 VAL C C 1
ATOM 1363 O O . VAL C 1 42 ? 19.845 -16.290 0.169 1.00 45.34 182 VAL C O 1
ATOM 1367 N N . LEU C 1 43 ? 20.107 -14.564 -1.239 1.00 44.84 183 LEU C N 1
ATOM 1368 C CA . LEU C 1 43 ? 18.700 -14.130 -1.133 1.00 43.38 183 LEU C CA 1
ATOM 1369 C C . LEU C 1 43 ? 17.776 -15.243 -1.658 1.00 46.51 183 LEU C C 1
ATOM 1370 O O . LEU C 1 43 ? 16.757 -15.550 -1.051 1.00 45.03 183 LEU C O 1
ATOM 1375 N N . VAL C 1 44 ? 18.111 -15.791 -2.813 1.00 44.15 184 VAL C N 1
ATOM 1376 C CA . VAL C 1 44 ? 17.247 -16.817 -3.451 1.00 45.48 184 VAL C CA 1
ATOM 1377 C C . VAL C 1 44 ? 17.134 -18.012 -2.527 1.00 44.44 184 VAL C C 1
ATOM 1378 O O . VAL C 1 44 ? 16.026 -18.459 -2.213 1.00 46.88 184 VAL C O 1
ATOM 1382 N N . ARG C 1 45 ? 18.260 -18.532 -2.018 1.00 44.35 185 ARG C N 1
ATOM 1383 C CA . ARG C 1 45 ? 18.201 -19.601 -1.029 1.00 49.23 185 ARG C C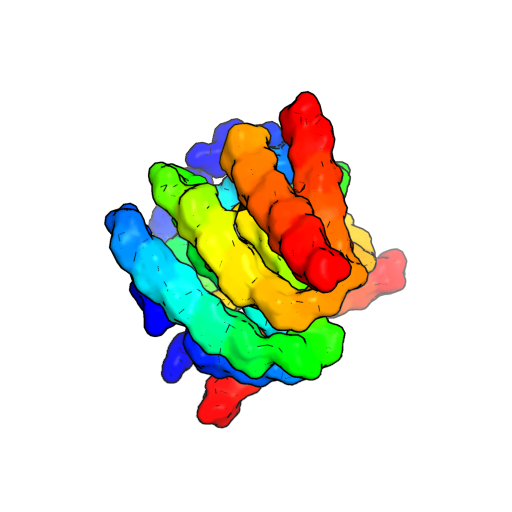A 1
ATOM 1384 C C . ARG C 1 45 ? 17.372 -19.211 0.201 1.00 49.59 185 ARG C C 1
ATOM 1385 O O . ARG C 1 45 ? 16.534 -19.984 0.678 1.00 48.67 185 ARG C O 1
ATOM 1393 N N . ASP C 1 46 ? 17.611 -18.018 0.716 1.00 47.27 186 ASP C N 1
ATOM 1394 C CA . ASP C 1 46 ? 16.901 -17.541 1.913 1.00 49.48 186 ASP C CA 1
ATOM 1395 C C . ASP C 1 46 ? 15.365 -17.517 1.702 1.00 45.34 186 ASP C C 1
ATOM 1396 O O . ASP C 1 46 ? 14.622 -17.838 2.613 1.00 48.61 186 ASP C O 1
ATOM 1401 N N . VAL C 1 47 ? 14.909 -17.070 0.547 1.00 45.28 187 VAL C N 1
ATOM 1402 C CA . VAL C 1 47 ? 13.452 -16.948 0.318 1.00 43.13 187 VAL C CA 1
ATOM 1403 C C . VAL C 1 47 ? 12.787 -18.301 -0.004 1.00 45.29 187 VAL C C 1
ATOM 1404 O O . VAL C 1 47 ? 11.581 -18.503 0.271 1.00 41.19 187 VAL C O 1
ATOM 1408 N N . CYS C 1 48 ? 13.583 -19.233 -0.543 1.00 45.16 188 CYS C N 1
ATOM 1409 C CA . CYS C 1 48 ? 13.095 -20.553 -1.010 1.00 44.12 188 CYS C CA 1
ATOM 1410 C C . CYS C 1 48 ? 13.199 -21.652 0.043 1.00 44.73 188 CYS C C 1
ATOM 1411 O O . CYS C 1 48 ? 12.639 -22.744 -0.117 1.00 45.22 188 CYS C O 1
ATOM 1414 N N . ILE C 1 49 ? 13.858 -21.364 1.142 1.00 43.42 189 ILE C N 1
ATOM 1415 C CA . ILE C 1 49 ? 14.251 -22.416 2.094 1.00 45.47 189 ILE C CA 1
ATOM 1416 C C . ILE C 1 49 ? 13.043 -23.141 2.717 1.00 48.13 189 ILE C C 1
ATOM 1417 O O . ILE C 1 49 ? 13.135 -24.335 3.041 1.00 50.01 189 ILE C O 1
ATOM 1422 N N . SER C 1 50 ? 11.903 -22.449 2.837 1.00 46.77 190 SER C N 1
ATOM 1423 C CA . SER C 1 50 ? 10.706 -23.030 3.469 1.00 50.06 190 SER C CA 1
ATOM 1424 C C . SER C 1 50 ? 9.795 -23.730 2.486 1.00 49.60 190 SER C C 1
ATOM 1425 O O . SER C 1 50 ? 8.856 -24.423 2.907 1.00 52.49 190 SER C O 1
ATOM 1428 N N . LEU C 1 51 ? 10.033 -23.530 1.184 1.00 47.27 191 LEU C N 1
ATOM 1429 C CA . LEU C 1 51 ? 9.171 -24.090 0.154 1.00 48.24 191 LEU C CA 1
ATOM 1430 C C . LEU C 1 51 ? 9.195 -25.616 0.217 1.00 52.41 191 LEU C C 1
ATOM 1431 O O . LEU C 1 51 ? 10.188 -26.201 0.590 1.00 48.05 191 LEU C O 1
ATOM 1436 N N . GLU C 1 52 ? 8.090 -26.248 -0.160 1.00 52.04 192 GLU C N 1
ATOM 1437 C CA . GLU C 1 52 ? 8.079 -27.689 -0.313 1.00 54.73 192 GLU C CA 1
ATOM 1438 C C . GLU C 1 52 ? 8.648 -27.987 -1.695 1.00 52.51 192 GLU C C 1
ATOM 1439 O O . GLU C 1 52 ? 8.820 -27.083 -2.525 1.00 48.46 192 GLU C O 1
ATOM 1445 N N . ILE C 1 53 ? 8.903 -29.264 -1.942 1.00 52.17 193 ILE C N 1
ATOM 1446 C CA . ILE C 1 53 ? 9.655 -29.763 -3.100 1.00 48.40 193 ILE C CA 1
ATOM 1447 C C . ILE C 1 53 ? 9.132 -29.357 -4.475 1.00 47.40 193 ILE C C 1
ATOM 1448 O O . ILE C 1 53 ? 9.909 -29.012 -5.368 1.00 48.36 193 ILE C O 1
ATOM 1450 N N . ASP C 1 54 ? 7.828 -29.476 -4.668 1.00 48.27 194 ASP C N 1
ATOM 1451 C CA . ASP C 1 54 ? 7.231 -29.195 -5.957 1.00 50.99 194 ASP C CA 1
ATOM 1452 C C . ASP C 1 54 ? 7.272 -27.677 -6.255 1.00 49.19 194 ASP C C 1
ATOM 1453 O O . ASP C 1 54 ? 7.383 -27.285 -7.405 1.00 54.63 194 ASP C O 1
ATOM 1455 N N . ASP C 1 55 ? 7.179 -26.855 -5.215 1.00 53.06 195 ASP C N 1
ATOM 1456 C CA . ASP C 1 55 ? 7.309 -25.378 -5.362 1.00 55.72 195 ASP C CA 1
ATOM 1457 C C . ASP C 1 55 ? 8.733 -25.058 -5.730 1.00 56.24 195 ASP C C 1
ATOM 1458 O O . ASP C 1 55 ? 9.026 -24.324 -6.683 1.00 55.25 195 ASP C O 1
ATOM 1463 N N . LEU C 1 56 ? 9.636 -25.677 -4.984 1.00 52.88 196 LEU C N 1
ATOM 1464 C CA . LEU C 1 56 ? 11.037 -25.529 -5.208 1.00 52.07 196 LEU C CA 1
ATOM 1465 C C . LEU C 1 56 ? 11.462 -25.966 -6.607 1.00 54.55 196 LEU C C 1
ATOM 1466 O O . LEU C 1 56 ? 12.316 -25.331 -7.238 1.00 57.38 196 LEU C O 1
ATOM 1471 N N . LYS C 1 57 ? 10.857 -27.057 -7.092 1.00 54.40 197 LYS C N 1
ATOM 1472 C CA . LYS C 1 57 ? 11.078 -27.571 -8.426 1.00 52.13 197 LYS C CA 1
ATOM 1473 C C . LYS C 1 57 ? 10.646 -26.596 -9.531 1.00 54.93 197 LYS C C 1
ATOM 1474 O O . LYS C 1 57 ? 11.308 -26.489 -10.532 1.00 55.99 197 LYS C O 1
ATOM 1476 N N . LYS C 1 58 ? 9.531 -25.902 -9.346 1.00 52.64 198 LYS C N 1
ATOM 1477 C CA . LYS C 1 58 ? 9.066 -24.985 -10.369 1.00 54.16 198 LYS C CA 1
ATOM 1478 C C . LYS C 1 58 ? 10.032 -23.796 -10.532 1.00 53.13 198 LYS C C 1
ATOM 1479 O O . LYS C 1 58 ? 10.343 -23.403 -11.648 1.00 50.37 198 LYS C O 1
ATOM 1485 N N . ILE C 1 59 ? 10.549 -23.302 -9.419 1.00 53.32 199 ILE C N 1
ATOM 1486 C CA . ILE C 1 59 ? 11.544 -22.213 -9.451 1.00 57.12 199 ILE C CA 1
ATOM 1487 C C . ILE C 1 59 ? 12.819 -22.680 -10.110 1.00 56.02 199 ILE C C 1
ATOM 1488 O O . ILE C 1 59 ? 13.355 -22.023 -11.009 1.00 53.60 199 ILE C O 1
ATOM 1493 N N . THR C 1 60 ? 13.311 -23.841 -9.691 1.00 54.93 200 THR C N 1
ATOM 1494 C CA . THR C 1 60 ? 14.494 -24.382 -10.294 1.00 52.00 200 THR C CA 1
ATOM 1495 C C . THR C 1 60 ? 14.337 -24.559 -11.793 1.00 50.37 200 THR C C 1
ATOM 1496 O O . THR C 1 60 ? 15.219 -24.203 -12.540 1.00 52.57 200 THR C O 1
ATOM 1500 N N . ASN C 1 61 ? 13.202 -25.067 -12.251 1.00 52.33 201 ASN C N 1
ATOM 1501 C CA . ASN C 1 61 ? 13.016 -25.282 -13.679 1.00 54.78 201 ASN C CA 1
ATOM 1502 C C . ASN C 1 61 ? 12.993 -23.965 -14.476 1.00 53.25 201 ASN C C 1
ATOM 1503 O O . ASN C 1 61 ? 13.531 -23.896 -15.570 1.00 50.44 201 ASN C O 1
ATOM 1508 N N . SER C 1 62 ? 12.416 -22.918 -13.897 1.00 53.74 202 SER C N 1
ATOM 1509 C CA . SER C 1 62 ? 12.346 -21.614 -14.573 1.00 53.66 202 SER C CA 1
ATOM 1510 C C . SER C 1 62 ? 13.728 -21.050 -14.786 1.00 52.08 202 SER C C 1
ATOM 1511 O O . SER C 1 62 ? 13.992 -20.414 -15.787 1.00 49.73 202 SER C O 1
ATOM 1514 N N . LEU C 1 63 ? 14.625 -21.306 -13.829 1.00 52.60 203 LEU C N 1
ATOM 1515 C CA . LEU C 1 63 ? 16.011 -20.843 -13.916 1.00 51.47 203 LEU C CA 1
ATOM 1516 C C . LEU C 1 63 ? 16.860 -21.694 -14.828 1.00 49.78 203 LEU C C 1
ATOM 1517 O O . LEU C 1 63 ? 17.725 -21.182 -15.533 1.00 47.85 203 LEU C O 1
ATOM 1522 N N . THR C 1 64 ? 16.611 -23.004 -14.859 1.00 49.85 204 THR C N 1
ATOM 1523 C CA . THR C 1 64 ? 17.328 -23.870 -15.761 1.00 48.48 204 THR C CA 1
ATOM 1524 C C . THR C 1 64 ? 16.925 -23.618 -17.238 1.00 48.81 204 THR C C 1
ATOM 1525 O O . THR C 1 64 ? 17.756 -23.679 -18.136 1.00 44.68 204 THR C O 1
ATOM 1529 N N . VAL C 1 65 ? 15.649 -23.345 -17.473 1.00 46.16 205 VAL C N 1
ATOM 1530 C CA . VAL C 1 65 ? 15.197 -22.927 -18.781 1.00 46.49 205 VAL C CA 1
ATOM 1531 C C . VAL C 1 65 ? 15.791 -21.561 -19.144 1.00 43.39 205 VAL C C 1
ATOM 1532 O O . VAL C 1 65 ? 16.294 -21.377 -20.208 1.00 45.10 205 VAL C O 1
ATOM 1536 N N . LEU C 1 66 ? 15.703 -20.590 -18.252 1.00 44.18 206 LEU C N 1
ATOM 1537 C CA . LEU C 1 66 ? 16.367 -19.306 -18.499 1.00 44.75 206 LEU C CA 1
ATOM 1538 C C . LEU C 1 66 ? 17.838 -19.475 -18.886 1.00 47.62 206 LEU C C 1
ATOM 1539 O O . LEU C 1 66 ? 18.302 -18.866 -19.833 1.00 44.50 206 LEU C O 1
ATOM 1544 N N . CYS C 1 67 ? 18.581 -20.267 -18.112 1.00 49.19 207 CYS C N 1
ATOM 1545 C CA . CYS C 1 67 ? 19.976 -20.514 -18.399 1.00 48.07 207 CYS C CA 1
ATOM 1546 C C . CYS C 1 67 ? 20.191 -21.045 -19.780 1.00 49.92 207 CYS C C 1
ATOM 1547 O O . CYS C 1 67 ? 20.964 -20.508 -20.554 1.00 49.61 207 CYS C O 1
ATOM 1550 N N . SER C 1 68 ? 19.465 -22.097 -20.124 1.00 49.65 208 SER C N 1
ATOM 1551 C CA . SER C 1 68 ? 19.612 -22.694 -21.423 1.00 48.10 208 SER C CA 1
ATOM 1552 C C . SER C 1 68 ? 19.249 -21.710 -22.556 1.00 45.06 208 SER C C 1
ATOM 1553 O O . SER C 1 68 ? 19.865 -21.739 -23.616 1.00 43.17 208 SER C O 1
ATOM 1556 N N . GLU C 1 69 ? 18.252 -20.836 -22.314 1.00 45.05 209 GLU C N 1
ATOM 1557 C CA . GLU C 1 69 ? 17.861 -19.844 -23.322 1.00 41.13 209 GLU C CA 1
ATOM 1558 C C . GLU C 1 69 ? 18.923 -18.759 -23.447 1.00 41.22 209 GLU C C 1
ATOM 1559 O O . GLU C 1 69 ? 19.178 -18.278 -24.501 1.00 44.07 209 GLU C O 1
ATOM 1565 N N . LYS C 1 70 ? 19.544 -18.366 -22.350 1.00 45.67 210 LYS C N 1
ATOM 1566 C CA . LYS C 1 70 ? 20.709 -17.473 -22.452 1.00 44.12 210 LYS C CA 1
ATOM 1567 C C . LYS C 1 70 ? 21.869 -18.124 -23.210 1.00 46.85 210 LYS C C 1
ATOM 1568 O O . LYS C 1 70 ? 22.482 -17.488 -24.061 1.00 48.46 210 LYS C O 1
ATOM 1574 N N . GLN C 1 71 ? 22.129 -19.403 -22.964 1.00 50.74 211 GLN C N 1
ATOM 1575 C CA . GLN C 1 71 ? 23.182 -20.141 -23.723 1.00 53.00 211 GLN C CA 1
ATOM 1576 C C . GLN C 1 71 ? 22.917 -20.176 -25.209 1.00 52.91 211 GLN C C 1
ATOM 1577 O O . GLN C 1 71 ? 23.803 -19.930 -26.017 1.00 56.01 211 GLN C O 1
ATOM 1583 N N . LYS C 1 72 ? 21.672 -20.470 -25.569 1.00 50.86 212 LYS C N 1
ATOM 1584 C CA . LYS C 1 72 ? 21.264 -20.549 -26.967 1.00 47.98 212 LYS C CA 1
ATOM 1585 C C . LYS C 1 72 ? 21.553 -19.234 -27.688 1.00 47.43 212 LYS C C 1
ATOM 1586 O O . LYS C 1 72 ? 22.155 -19.220 -28.761 1.00 41.71 212 LYS C O 1
ATOM 1592 N N . GLN C 1 73 ? 21.146 -18.123 -27.075 1.00 48.53 213 GLN C N 1
ATOM 1593 C CA . GLN C 1 73 ? 21.325 -16.804 -27.703 1.00 50.06 213 GLN C CA 1
ATOM 1594 C C . GLN C 1 73 ? 22.802 -16.380 -27.819 1.00 48.74 213 GLN C C 1
ATOM 1595 O O . GLN C 1 73 ? 23.187 -15.779 -28.825 1.00 52.11 213 GLN C O 1
ATOM 1601 N N . GLU C 1 74 ? 23.629 -16.709 -26.830 1.00 54.19 214 GLU C N 1
ATOM 1602 C CA . GLU C 1 74 ? 25.066 -16.435 -26.932 1.00 58.94 214 GLU C CA 1
ATOM 1603 C C . GLU C 1 74 ? 25.654 -17.233 -28.059 1.00 60.43 214 GLU C C 1
ATOM 1604 O O . GLU C 1 74 ? 26.286 -16.675 -28.950 1.00 64.11 214 GLU C O 1
ATOM 1610 N N . LYS C 1 75 ? 25.426 -18.545 -28.024 1.00 62.31 215 LYS C N 1
ATOM 1611 C CA . LYS C 1 75 ? 25.867 -19.442 -29.097 1.00 63.55 215 LYS C CA 1
ATOM 1612 C C . LYS C 1 75 ? 25.470 -18.913 -30.489 1.00 63.71 215 LYS C C 1
ATOM 1613 O O . LYS C 1 75 ? 26.280 -18.915 -31.410 1.00 62.50 215 LYS C O 1
ATOM 1619 N N . GLN C 1 76 ? 24.223 -18.462 -30.626 1.00 66.04 216 GLN C N 1
ATOM 1620 C CA . GLN C 1 76 ? 23.736 -17.919 -31.893 1.00 66.00 216 GLN C CA 1
ATOM 1621 C C . GLN C 1 76 ? 24.360 -16.548 -32.153 1.00 66.72 216 GLN C C 1
ATOM 1622 O O . GLN C 1 76 ? 25.087 -16.363 -33.134 1.00 68.41 216 GLN C O 1
ATOM 1624 N N . GLY D 1 4 ? 15.899 -3.175 -29.872 1.00 54.35 144 GLY D N 1
ATOM 1625 C CA . GLY D 1 4 ? 14.890 -3.073 -31.009 1.00 56.53 144 GLY D CA 1
ATOM 1626 C C . GLY D 1 4 ? 13.504 -2.895 -30.417 1.00 51.59 144 GLY D C 1
ATOM 1627 O O . GLY D 1 4 ? 13.102 -1.787 -30.077 1.00 45.02 144 GLY D O 1
ATOM 1628 N N . ILE D 1 5 ? 12.793 -4.004 -30.274 1.00 50.01 145 ILE D N 1
ATOM 1629 C CA . ILE D 1 5 ? 11.734 -4.125 -29.263 1.00 51.76 145 ILE D CA 1
ATOM 1630 C C . ILE D 1 5 ? 12.361 -3.936 -27.892 1.00 48.50 145 ILE D C 1
ATOM 1631 O O . ILE D 1 5 ? 11.864 -3.167 -27.083 1.00 49.88 145 ILE D O 1
ATOM 1636 N N . ASP D 1 6 ? 13.474 -4.619 -27.656 1.00 49.86 146 ASP D N 1
ATOM 1637 C CA . ASP D 1 6 ? 14.162 -4.555 -26.356 1.00 49.98 146 ASP D CA 1
ATOM 1638 C C . ASP D 1 6 ? 14.421 -3.090 -25.959 1.00 51.35 146 ASP D C 1
ATOM 1639 O O . ASP D 1 6 ? 14.141 -2.689 -24.819 1.00 54.41 146 ASP D O 1
ATOM 1644 N N . ALA D 1 7 ? 14.910 -2.303 -26.915 1.00 45.52 147 ALA D N 1
ATOM 1645 C CA . ALA D 1 7 ? 15.368 -0.932 -26.663 1.00 46.27 147 ALA D CA 1
ATOM 1646 C C . ALA D 1 7 ? 14.256 0.112 -26.648 1.00 47.81 147 ALA D C 1
ATOM 1647 O O . ALA D 1 7 ? 14.471 1.240 -26.145 1.00 47.73 147 ALA D O 1
ATOM 1649 N N . MET D 1 8 ? 13.086 -0.232 -27.183 1.00 47.82 148 MET D N 1
ATOM 1650 C CA . MET D 1 8 ? 12.025 0.750 -27.362 1.00 52.12 148 MET D CA 1
ATOM 1651 C C . MET D 1 8 ? 11.432 1.239 -26.041 1.00 49.93 148 MET D C 1
ATOM 1652 O O . MET D 1 8 ? 11.254 0.491 -25.110 1.00 51.02 148 MET D O 1
ATOM 1657 N N . ASN D 1 9 ? 11.190 2.542 -25.973 1.00 52.11 149 ASN D N 1
ATOM 1658 C CA . ASN D 1 9 ? 10.627 3.177 -24.797 1.00 51.38 149 ASN D CA 1
ATOM 1659 C C . ASN D 1 9 ? 9.439 4.053 -25.230 1.00 50.83 149 ASN D C 1
ATOM 1660 O O . ASN D 1 9 ? 9.526 5.285 -25.229 1.00 47.08 149 ASN D O 1
ATOM 1665 N N . PRO D 1 10 ? 8.315 3.428 -25.592 1.00 48.37 150 PRO D N 1
ATOM 1666 C CA . PRO D 1 10 ? 7.210 4.181 -26.177 1.00 45.78 150 PRO D CA 1
ATOM 1667 C C . PRO D 1 10 ? 6.525 5.107 -25.167 1.00 46.09 150 PRO D C 1
ATOM 1668 O O . PRO D 1 10 ? 6.407 4.745 -24.000 1.00 44.77 150 PRO D O 1
ATOM 1672 N N . SER D 1 11 ? 6.124 6.291 -25.643 1.00 46.57 151 SER D N 1
ATOM 1673 C CA . SER D 1 11 ? 5.477 7.362 -24.846 1.00 46.57 151 SER D CA 1
ATOM 1674 C C . SER D 1 11 ? 4.192 7.834 -25.545 1.00 43.51 151 SER D C 1
ATOM 1675 O O . SER D 1 11 ? 3.121 7.788 -24.971 1.00 47.38 151 SER D O 1
ATOM 1677 N N . SER D 1 12 ? 4.309 8.250 -26.806 1.00 48.31 152 SER D N 1
ATOM 1678 C CA . SER D 1 12 ? 3.183 8.797 -27.578 1.00 44.49 152 SER D CA 1
ATOM 1679 C C . SER D 1 12 ? 2.294 7.697 -28.167 1.00 50.26 152 SER D C 1
ATOM 1680 O O . SER D 1 12 ? 2.702 6.555 -28.234 1.00 47.32 152 SER D O 1
ATOM 1683 N N . ARG D 1 13 ? 1.085 8.038 -28.614 1.00 46.92 153 ARG D N 1
ATOM 1684 C CA . ARG D 1 13 ? 0.239 7.019 -29.228 1.00 47.53 153 ARG D CA 1
ATOM 1685 C C . ARG D 1 13 ? 0.899 6.418 -30.466 1.00 48.67 153 ARG D C 1
ATOM 1686 O O . ARG D 1 13 ? 0.803 5.203 -30.720 1.00 47.75 153 ARG D O 1
ATOM 1694 N N . ASP D 1 14 ? 1.556 7.258 -31.247 1.00 48.87 154 ASP D N 1
ATOM 1695 C CA . ASP D 1 14 ? 2.242 6.771 -32.442 1.00 52.59 154 ASP D CA 1
ATOM 1696 C C . ASP D 1 14 ? 3.466 5.887 -32.065 1.00 49.14 154 ASP D C 1
ATOM 1697 O O . ASP D 1 14 ? 3.818 4.932 -32.790 1.00 43.47 154 ASP D O 1
ATOM 1702 N N . ASP D 1 15 ? 4.102 6.205 -30.946 1.00 44.59 155 ASP D N 1
ATOM 1703 C CA . ASP D 1 15 ? 5.197 5.379 -30.409 1.00 48.74 155 ASP D CA 1
ATOM 1704 C C . ASP D 1 15 ? 4.691 3.957 -30.145 1.00 46.30 155 ASP D C 1
ATOM 1705 O O . ASP D 1 15 ? 5.386 2.991 -30.421 1.00 49.64 155 ASP D O 1
ATOM 1710 N N . PHE D 1 16 ? 3.473 3.846 -29.618 1.00 47.35 156 PHE D N 1
ATOM 1711 C CA . PHE D 1 16 ? 2.851 2.547 -29.324 1.00 47.26 156 PHE D CA 1
ATOM 1712 C C . PHE D 1 16 ? 2.388 1.837 -30.578 1.00 48.73 156 PHE D C 1
ATOM 1713 O O . PHE D 1 16 ? 2.560 0.650 -30.685 1.00 49.16 156 PHE D O 1
ATOM 1721 N N . THR D 1 17 ? 1.824 2.563 -31.553 1.00 45.58 157 THR D N 1
ATOM 1722 C CA . THR D 1 17 ? 1.526 1.965 -32.827 1.00 46.30 157 THR D CA 1
ATOM 1723 C C . THR D 1 17 ? 2.774 1.282 -33.400 1.00 44.07 157 THR D C 1
ATOM 1724 O O . THR D 1 17 ? 2.709 0.154 -33.838 1.00 44.91 157 THR D O 1
ATOM 1728 N N . GLU D 1 18 ? 3.917 1.955 -33.314 1.00 45.67 158 GLU D N 1
ATOM 1729 C CA . GLU D 1 18 ? 5.196 1.416 -33.794 1.00 46.70 158 GLU D CA 1
ATOM 1730 C C . GLU D 1 18 ? 5.715 0.212 -32.980 1.00 46.53 158 GLU D C 1
ATOM 1731 O O . GLU D 1 18 ? 6.184 -0.801 -33.551 1.00 45.52 158 GLU D O 1
ATOM 1737 N N . PHE D 1 19 ? 5.627 0.329 -31.665 1.00 44.74 159 PHE D N 1
ATOM 1738 C CA . PHE D 1 19 ? 5.900 -0.764 -30.712 1.00 47.21 159 PHE D CA 1
ATOM 1739 C C . PHE D 1 19 ? 5.029 -2.000 -31.009 1.00 47.20 159 PHE D C 1
ATOM 1740 O O . PHE D 1 19 ? 5.515 -3.114 -31.017 1.00 45.50 159 PHE D O 1
ATOM 1748 N N . GLY D 1 20 ? 3.742 -1.779 -31.244 1.00 47.81 160 GLY D N 1
ATOM 1749 C CA . GLY D 1 20 ? 2.823 -2.835 -31.653 1.00 50.68 160 GLY D CA 1
ATOM 1750 C C . GLY D 1 20 ? 3.187 -3.476 -32.974 1.00 51.08 160 GLY D C 1
ATOM 1751 O O . GLY D 1 20 ? 3.078 -4.695 -33.125 1.00 51.68 160 GLY D O 1
ATOM 1752 N N . LYS D 1 21 ? 3.636 -2.665 -33.931 1.00 51.72 161 LYS D N 1
ATOM 1753 C CA . LYS D 1 21 ? 4.056 -3.161 -35.227 1.00 48.80 161 LYS D CA 1
ATOM 1754 C C . LYS D 1 21 ? 5.256 -4.060 -35.066 1.00 47.73 161 LYS D C 1
ATOM 1755 O O . LYS D 1 21 ? 5.290 -5.166 -35.623 1.00 47.05 161 LYS D O 1
ATOM 1761 N N . LEU D 1 22 ? 6.251 -3.595 -34.313 1.00 46.95 162 LEU D N 1
ATOM 1762 C CA . LEU D 1 22 ? 7.433 -4.413 -34.074 1.00 44.00 162 LEU D CA 1
ATOM 1763 C C . LEU D 1 22 ? 7.030 -5.704 -33.358 1.00 43.58 162 LEU D C 1
ATOM 1764 O O . LEU D 1 22 ? 7.485 -6.762 -33.718 1.00 45.43 162 LEU D O 1
ATOM 1769 N N . LEU D 1 23 ? 6.179 -5.619 -32.346 1.00 46.09 163 LEU D N 1
ATOM 1770 C CA . LEU D 1 23 ? 5.740 -6.847 -31.630 1.00 46.16 163 LEU D CA 1
ATOM 1771 C C . LEU D 1 23 ? 4.963 -7.820 -32.540 1.00 48.65 163 LEU D C 1
ATOM 1772 O O . LEU D 1 23 ? 5.206 -9.010 -32.494 1.00 47.12 163 LEU D O 1
ATOM 1777 N N . LYS D 1 24 ? 4.046 -7.304 -33.350 1.00 46.64 164 LYS D N 1
ATOM 1778 C CA . LYS D 1 24 ? 3.311 -8.117 -34.325 1.00 49.45 164 LYS D CA 1
ATOM 1779 C C . LYS D 1 24 ? 4.276 -8.842 -35.263 1.00 49.73 164 LYS D C 1
ATOM 1780 O O . LYS D 1 24 ? 4.201 -10.054 -35.458 1.00 49.83 164 LYS D O 1
ATOM 1786 N N . ASP D 1 25 ? 5.170 -8.071 -35.859 1.00 46.43 165 ASP D N 1
ATOM 1787 C CA . ASP D 1 25 ? 6.119 -8.573 -36.834 1.00 48.73 165 ASP D CA 1
ATOM 1788 C C . ASP D 1 25 ? 6.990 -9.679 -36.256 1.00 49.58 165 ASP D C 1
ATOM 1789 O O . ASP D 1 25 ? 7.282 -10.655 -36.940 1.00 47.59 165 ASP D O 1
ATOM 1794 N N . LYS D 1 26 ? 7.365 -9.556 -34.982 1.00 49.24 166 LYS D N 1
ATOM 1795 C CA . LYS D 1 26 ? 8.178 -10.575 -34.337 1.00 49.11 166 LYS D CA 1
ATOM 1796 C C . LYS D 1 26 ? 7.344 -11.804 -34.022 1.00 48.21 166 LYS D C 1
ATOM 1797 O O . LYS D 1 26 ? 7.730 -12.926 -34.353 1.00 52.80 166 LYS D O 1
ATOM 1803 N N . ILE D 1 27 ? 6.196 -11.572 -33.400 1.00 47.51 167 ILE D N 1
ATOM 1804 C CA . ILE D 1 27 ? 5.392 -12.646 -32.819 1.00 47.08 167 ILE D CA 1
ATOM 1805 C C . ILE D 1 27 ? 4.836 -13.501 -33.905 1.00 48.87 167 ILE D C 1
ATOM 1806 O O . ILE D 1 27 ? 4.897 -14.722 -33.818 1.00 46.62 167 ILE D O 1
ATOM 1811 N N . THR D 1 28 ? 4.313 -12.873 -34.961 1.00 47.66 168 THR D N 1
ATOM 1812 C CA . THR D 1 28 ? 3.647 -13.653 -36.043 1.00 48.22 168 THR D CA 1
ATOM 1813 C C . THR D 1 28 ? 4.588 -14.443 -36.945 1.00 47.25 168 THR D C 1
ATOM 1814 O O . THR D 1 28 ? 4.149 -15.204 -37.824 1.00 51.84 168 THR D O 1
ATOM 1818 N N . GLN D 1 29 ? 5.888 -14.263 -36.787 1.00 49.07 169 GLN D N 1
ATOM 1819 C CA . GLN D 1 29 ? 6.841 -15.195 -37.414 1.00 50.68 169 GLN D CA 1
ATOM 1820 C C . GLN D 1 29 ? 6.595 -16.648 -37.005 1.00 48.21 169 GLN D C 1
ATOM 1821 O O . GLN D 1 29 ? 6.973 -17.558 -37.726 1.00 49.32 169 GLN D O 1
ATOM 1827 N N . TYR D 1 30 ? 5.959 -16.871 -35.853 1.00 47.19 170 TYR D N 1
ATOM 1828 C CA . TYR D 1 30 ? 5.868 -18.222 -35.284 1.00 49.01 170 TYR D CA 1
ATOM 1829 C C . TYR D 1 30 ? 4.454 -18.812 -35.350 1.00 51.43 170 TYR D C 1
ATOM 1830 O O . TYR D 1 30 ? 4.139 -19.769 -34.644 1.00 49.92 170 TYR D O 1
ATOM 1839 N N . GLU D 1 31 ? 3.605 -18.260 -36.210 1.00 47.59 171 GLU D N 1
ATOM 1840 C CA . GLU D 1 31 ? 2.201 -18.693 -36.244 1.00 49.16 171 GLU D CA 1
ATOM 1841 C C . GLU D 1 31 ? 1.978 -20.170 -36.586 1.00 46.12 171 GLU D C 1
ATOM 1842 O O . GLU D 1 31 ? 0.987 -20.742 -36.136 1.00 47.86 171 GLU D O 1
ATOM 1848 N N . LYS D 1 32 ? 2.927 -20.805 -37.272 1.00 46.39 172 LYS D N 1
ATOM 1849 C CA . LYS D 1 32 ? 2.799 -22.233 -37.674 1.00 46.10 172 LYS D CA 1
ATOM 1850 C C . LYS D 1 32 ? 3.335 -23.208 -36.624 1.00 47.62 172 LYS D C 1
ATOM 1851 O O . LYS D 1 32 ? 3.208 -24.407 -36.774 1.00 47.85 172 LYS D O 1
ATOM 1854 N N . SER D 1 33 ? 3.951 -22.700 -35.566 1.00 47.69 173 SER D N 1
ATOM 1855 C CA . SER D 1 33 ? 4.368 -23.537 -34.447 1.00 50.28 173 SER D CA 1
ATOM 1856 C C . SER D 1 33 ? 3.177 -24.220 -33.772 1.00 51.26 173 SER D C 1
ATOM 1857 O O . SER D 1 33 ? 2.111 -23.603 -33.597 1.00 47.19 173 SER D O 1
ATOM 1860 N N . LEU D 1 34 ? 3.373 -25.486 -33.388 1.00 48.45 174 LEU D N 1
ATOM 1861 C CA . LEU D 1 34 ? 2.378 -26.236 -32.617 1.00 49.74 174 LEU D CA 1
ATOM 1862 C C . LEU D 1 34 ? 2.000 -25.526 -31.305 1.00 47.69 174 LEU D C 1
ATOM 1863 O O . LEU D 1 34 ? 0.883 -25.681 -30.808 1.00 47.61 174 LEU D O 1
ATOM 1868 N N . TYR D 1 35 ? 2.939 -24.754 -30.775 1.00 46.71 175 TYR D N 1
ATOM 1869 C CA . TYR D 1 35 ? 2.794 -24.096 -29.505 1.00 47.12 175 TYR D CA 1
ATOM 1870 C C . TYR D 1 35 ? 2.230 -22.692 -29.571 1.00 44.99 175 TYR D C 1
ATOM 1871 O O . TYR D 1 35 ? 1.984 -22.095 -28.517 1.00 47.92 175 TYR D O 1
ATOM 1880 N N . TYR D 1 36 ? 2.012 -22.162 -30.777 1.00 49.31 176 TYR D N 1
ATOM 1881 C CA . TYR D 1 36 ? 1.678 -20.726 -30.924 1.00 48.50 176 TYR D CA 1
ATOM 1882 C C . TYR D 1 36 ? 0.369 -20.409 -30.196 1.00 46.23 176 TYR D C 1
ATOM 1883 O O . TYR D 1 36 ? 0.313 -19.458 -29.415 1.00 48.00 176 TYR D O 1
ATOM 1892 N N . ALA D 1 37 ? -0.651 -21.259 -30.393 1.00 45.89 177 ALA D N 1
ATOM 1893 C CA . ALA D 1 37 ? -1.967 -21.009 -29.791 1.00 46.88 177 ALA D CA 1
ATOM 1894 C C . ALA D 1 37 ? -1.857 -20.896 -28.256 1.00 47.41 177 ALA D C 1
ATOM 1895 O O . ALA D 1 37 ? -2.378 -19.947 -27.636 1.00 46.14 177 ALA D O 1
ATOM 1897 N N . SER D 1 38 ? -1.192 -21.868 -27.628 1.00 48.64 178 SER D N 1
ATOM 1898 C CA . SER D 1 38 ? -1.102 -21.889 -26.152 1.00 47.00 178 SER D CA 1
ATOM 1899 C C . SER D 1 38 ? -0.206 -20.711 -25.684 1.00 44.80 178 SER D C 1
ATOM 1900 O O . SER D 1 38 ? -0.505 -20.034 -24.700 1.00 46.46 178 SER D O 1
ATOM 1903 N N . PHE D 1 39 ? 0.868 -20.463 -26.412 1.00 43.50 179 PHE D N 1
ATOM 1904 C CA . PHE D 1 39 ? 1.723 -19.311 -26.155 1.00 42.91 179 PHE D CA 1
ATOM 1905 C C . PHE D 1 39 ? 0.931 -17.994 -26.115 1.00 47.96 179 PHE D C 1
ATOM 1906 O O . PHE D 1 39 ? 1.150 -17.153 -25.207 1.00 47.86 179 PHE D O 1
ATOM 1914 N N . LEU D 1 40 ? 0.041 -17.795 -27.089 1.00 48.78 180 LEU D N 1
ATOM 1915 C CA . LEU D 1 40 ? -0.786 -16.601 -27.136 1.00 46.65 180 LEU D CA 1
ATOM 1916 C C . LEU D 1 40 ? -1.843 -16.560 -26.051 1.00 47.29 180 LEU D C 1
ATOM 1917 O O . LEU D 1 40 ? -2.139 -15.493 -25.549 1.00 47.23 180 LEU D O 1
ATOM 1922 N N . GLU D 1 41 ? -2.432 -17.711 -25.744 1.00 43.24 181 GLU D N 1
ATOM 1923 C CA . GLU D 1 41 ? -3.395 -17.879 -24.645 1.00 44.56 181 GLU D CA 1
ATOM 1924 C C . GLU D 1 41 ? -2.770 -17.354 -23.359 1.00 48.18 181 GLU D C 1
ATOM 1925 O O . GLU D 1 41 ? -3.406 -16.604 -22.600 1.00 47.01 181 GLU D O 1
ATOM 1927 N N . VAL D 1 42 ? -1.525 -17.768 -23.095 1.00 46.41 182 VAL D N 1
ATOM 1928 C CA . VAL D 1 42 ? -0.791 -17.280 -21.928 1.00 44.97 182 VAL D CA 1
ATOM 1929 C C . VAL D 1 42 ? -0.448 -15.799 -21.981 1.00 45.97 182 VAL D C 1
ATOM 1930 O O . VAL D 1 42 ? -0.663 -15.063 -21.009 1.00 46.24 182 VAL D O 1
ATOM 1934 N N . LEU D 1 43 ? 0.123 -15.379 -23.092 1.00 45.94 183 LEU D N 1
ATOM 1935 C CA . LEU D 1 43 ? 0.538 -14.004 -23.309 1.00 48.57 183 LEU D CA 1
ATOM 1936 C C . LEU D 1 43 ? -0.621 -13.023 -23.221 1.00 48.77 183 LEU D C 1
ATOM 1937 O O . LEU D 1 43 ? -0.553 -12.032 -22.496 1.00 47.85 183 LEU D O 1
ATOM 1942 N N . VAL D 1 44 ? -1.700 -13.311 -23.914 1.00 45.71 184 VAL D N 1
ATOM 1943 C CA . VAL D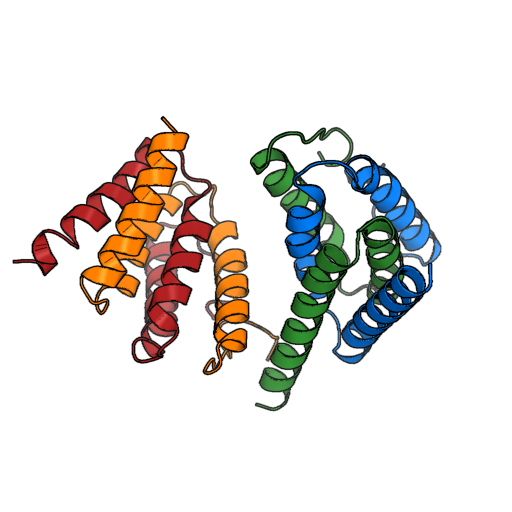 1 44 ? -2.860 -12.392 -23.906 1.00 47.66 184 VAL D CA 1
ATOM 1944 C C . VAL D 1 44 ? -3.424 -12.239 -22.516 1.00 44.89 184 VAL D C 1
ATOM 1945 O O . VAL D 1 44 ? -3.689 -11.148 -22.062 1.00 49.34 184 VAL D O 1
ATOM 1949 N N . ARG D 1 45 ? -3.560 -13.336 -21.794 1.00 42.53 185 ARG D N 1
ATOM 1950 C CA . ARG D 1 45 ? -4.024 -13.272 -20.423 1.00 46.84 185 ARG D CA 1
ATOM 1951 C C . ARG D 1 45 ? -3.053 -12.471 -19.529 1.00 47.48 185 ARG D C 1
ATOM 1952 O O . ARG D 1 45 ? -3.481 -11.622 -18.747 1.00 48.18 185 ARG D O 1
ATOM 1956 N N . ASP D 1 46 ? -1.755 -12.717 -19.707 1.00 45.65 186 ASP D N 1
ATOM 1957 C CA . ASP D 1 46 ? -0.700 -12.065 -18.949 1.00 48.16 186 ASP D CA 1
ATOM 1958 C C . ASP D 1 46 ? -0.761 -10.537 -19.099 1.00 46.91 186 ASP D C 1
ATOM 1959 O O . ASP D 1 46 ? -0.594 -9.809 -18.105 1.00 46.62 186 ASP D O 1
ATOM 1964 N N . VAL D 1 47 ? -0.921 -10.062 -20.323 1.00 46.82 187 VAL D N 1
ATOM 1965 C CA . VAL D 1 47 ? -0.823 -8.631 -20.559 1.00 46.66 187 VAL D CA 1
ATOM 1966 C C . VAL D 1 47 ? -2.138 -7.893 -20.189 1.00 47.03 187 VAL D C 1
ATOM 1967 O O . VAL D 1 47 ? -2.118 -6.683 -19.957 1.00 43.86 187 VAL D O 1
AT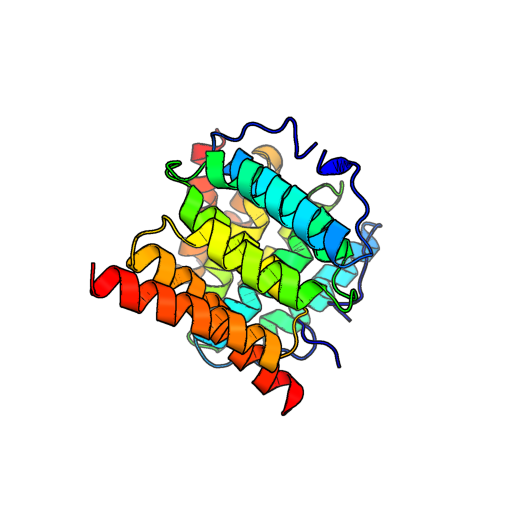OM 1971 N N . CYS D 1 48 ? -3.261 -8.624 -20.140 1.00 44.55 188 CYS D N 1
ATOM 1972 C CA . CYS D 1 48 ? -4.565 -8.047 -19.780 1.00 48.73 188 CYS D CA 1
ATOM 1973 C C . CYS D 1 48 ? -4.961 -8.101 -18.318 1.00 52.20 188 CYS D C 1
ATOM 1974 O O . CYS D 1 48 ? -5.988 -7.539 -17.944 1.00 50.73 188 CYS D O 1
ATOM 1977 N N . ILE D 1 49 ? -4.180 -8.747 -17.466 1.00 51.79 189 ILE D N 1
ATOM 1978 C CA . ILE D 1 49 ? -4.665 -8.954 -16.090 1.00 57.21 189 ILE D CA 1
ATOM 1979 C C . ILE D 1 49 ? -4.807 -7.639 -15.305 1.00 57.15 189 ILE D C 1
ATOM 1980 O O . ILE D 1 49 ? -5.629 -7.567 -14.401 1.00 58.31 189 ILE D O 1
ATOM 1985 N N . SER D 1 50 ? -4.049 -6.596 -15.689 1.00 60.80 190 SER D N 1
ATOM 1986 C CA . SER D 1 50 ? -4.064 -5.284 -14.980 1.00 58.81 190 SER D CA 1
ATOM 1987 C C . SER D 1 50 ? -5.257 -4.411 -15.346 1.00 57.82 190 SER D C 1
ATOM 1988 O O . SER D 1 50 ? -5.540 -3.431 -14.660 1.00 58.67 190 SER D O 1
ATOM 1991 N N . LEU D 1 51 ? -5.929 -4.743 -16.437 1.00 53.20 191 LEU D N 1
ATOM 1992 C CA . LEU D 1 51 ? -6.949 -3.883 -16.980 1.00 50.10 191 LEU D CA 1
ATOM 1993 C C . LEU D 1 51 ? -8.178 -3.835 -16.058 1.00 51.31 191 LEU D C 1
ATOM 1994 O O . LEU D 1 51 ? -8.565 -4.847 -15.436 1.00 49.26 191 LEU D O 1
ATOM 1999 N N . GLU D 1 52 ? -8.733 -2.629 -15.906 1.00 46.17 192 GLU D N 1
ATOM 2000 C CA . GLU D 1 52 ? -10.035 -2.451 -15.290 1.00 47.55 192 GLU D CA 1
ATOM 2001 C C . GLU D 1 52 ? -11.087 -2.845 -16.344 1.00 48.68 192 GLU D C 1
ATOM 2002 O O . GLU D 1 52 ? -10.755 -3.011 -17.528 1.00 47.75 192 GLU D O 1
ATOM 2005 N N . ILE D 1 53 ? -12.334 -3.001 -15.895 1.00 48.46 193 ILE D N 1
ATOM 2006 C CA . ILE D 1 53 ? -13.405 -3.651 -16.681 1.00 47.97 193 ILE D CA 1
ATOM 2007 C C . ILE D 1 53 ? -13.742 -2.975 -17.991 1.00 50.46 193 ILE D C 1
ATOM 2008 O O . ILE D 1 53 ? -13.965 -3.655 -19.012 1.00 46.72 193 ILE D O 1
ATOM 2010 N N . ASP D 1 54 ? -13.843 -1.641 -17.982 1.00 51.89 194 ASP D N 1
ATOM 2011 C CA . ASP D 1 54 ? -14.124 -0.931 -19.231 1.00 52.78 194 ASP D CA 1
ATOM 2012 C C . ASP D 1 54 ? -13.064 -1.340 -20.267 1.00 53.53 194 ASP D C 1
ATOM 2013 O O . ASP D 1 54 ? -13.407 -1.835 -21.369 1.00 52.37 194 ASP D O 1
ATOM 2015 N N . ASP D 1 55 ? -11.780 -1.216 -19.889 1.00 49.96 195 ASP D N 1
ATOM 2016 C CA . ASP D 1 55 ? -10.696 -1.571 -20.805 1.00 51.33 195 ASP D CA 1
ATOM 2017 C C . ASP D 1 55 ? -10.696 -3.052 -21.114 1.00 50.70 195 ASP D C 1
ATOM 2018 O O . ASP D 1 55 ? -10.386 -3.440 -22.225 1.00 50.11 195 ASP D O 1
ATOM 2023 N N . LEU D 1 56 ? -11.005 -3.883 -20.114 1.00 52.75 196 LEU D N 1
ATOM 2024 C CA . LEU D 1 56 ? -10.997 -5.345 -20.328 1.00 54.30 196 LEU D CA 1
ATOM 2025 C C . LEU D 1 56 ? -12.084 -5.796 -21.292 1.00 52.77 196 LEU D C 1
ATOM 2026 O O . LEU D 1 56 ? -11.849 -6.663 -22.119 1.00 50.78 196 LEU D O 1
ATOM 2031 N N . LYS D 1 57 ? -13.277 -5.194 -21.174 1.00 55.24 197 LYS D N 1
ATOM 2032 C CA . LYS D 1 57 ? -14.434 -5.541 -22.002 1.00 56.56 197 LYS D CA 1
ATOM 2033 C C . LYS D 1 57 ? -14.255 -5.061 -23.444 1.00 58.23 197 LYS D C 1
ATOM 2034 O O . LYS D 1 57 ? -14.748 -5.676 -24.393 1.00 52.53 197 LYS D O 1
ATOM 2036 N N . LYS D 1 58 ? -13.563 -3.934 -23.595 1.00 60.66 198 LYS D N 1
ATOM 2037 C CA . LYS D 1 58 ? -13.195 -3.435 -24.920 1.00 60.55 198 LYS D CA 1
ATOM 2038 C C . LYS D 1 58 ? -12.468 -4.514 -25.700 1.00 60.57 198 LYS D C 1
ATOM 2039 O O . LYS D 1 58 ? -12.897 -4.904 -26.796 1.00 59.37 198 LYS D O 1
ATOM 2045 N N . ILE D 1 59 ? -11.379 -5.020 -25.115 1.00 59.87 199 ILE D N 1
ATOM 2046 C CA . ILE D 1 59 ? -10.559 -6.027 -25.783 1.00 59.71 199 ILE D CA 1
ATOM 2047 C C . ILE D 1 59 ? -11.318 -7.349 -25.904 1.00 58.70 199 ILE D C 1
ATOM 2048 O O . ILE D 1 59 ? -11.277 -7.980 -26.969 1.00 53.81 199 ILE D O 1
ATOM 2053 N N . THR D 1 60 ? -12.029 -7.732 -24.825 1.00 58.98 200 THR D N 1
ATOM 2054 C CA . THR D 1 60 ? -12.843 -8.961 -24.792 1.00 59.60 200 THR D CA 1
ATOM 2055 C C . THR D 1 60 ? -13.889 -8.927 -25.892 1.00 60.19 200 THR D C 1
ATOM 2056 O O . THR D 1 60 ? -14.024 -9.885 -26.663 1.00 59.42 200 THR D O 1
ATOM 2060 N N . ASN D 1 61 ? -14.626 -7.815 -25.957 1.00 61.83 201 ASN D N 1
ATOM 2061 C CA . ASN D 1 61 ? -15.673 -7.639 -26.959 1.00 62.89 201 ASN D CA 1
ATOM 2062 C C . ASN D 1 61 ? -15.117 -7.640 -28.397 1.00 63.02 201 ASN D C 1
ATOM 2063 O O . ASN D 1 61 ? -15.723 -8.213 -29.312 1.00 58.46 201 ASN D O 1
ATOM 2065 N N . SER D 1 62 ? -13.968 -6.997 -28.588 1.00 62.80 202 SER D N 1
ATOM 2066 C CA . SER D 1 62 ? -13.300 -7.010 -29.889 1.00 63.56 202 SER D CA 1
ATOM 2067 C C . SER D 1 62 ? -12.955 -8.457 -30.287 1.00 63.31 202 SER D C 1
ATOM 2068 O O . SER D 1 62 ? -13.148 -8.853 -31.436 1.00 53.80 202 SER D O 1
ATOM 2071 N N . LEU D 1 63 ? -12.481 -9.253 -29.322 1.00 64.35 203 LEU D N 1
ATOM 2072 C CA . LEU D 1 63 ? -12.125 -10.646 -29.610 1.00 66.67 203 LEU D CA 1
ATOM 2073 C C . LEU D 1 63 ? -13.364 -11.466 -30.004 1.00 66.67 203 LEU D C 1
ATOM 2074 O O . LEU D 1 63 ? -13.322 -12.288 -30.942 1.00 65.65 203 LEU D O 1
ATOM 2076 N N . THR D 1 64 ? -14.470 -11.227 -29.301 1.00 66.07 204 THR D N 1
ATOM 2077 C CA . THR D 1 64 ? -15.745 -11.868 -29.628 1.00 66.96 204 THR D CA 1
ATOM 2078 C C . THR D 1 64 ? -16.273 -11.469 -31.029 1.00 65.41 204 THR D C 1
ATOM 2079 O O . THR D 1 64 ? -16.956 -12.258 -31.681 1.00 64.78 204 THR D O 1
ATOM 2083 N N . VAL D 1 65 ? -15.949 -10.254 -31.483 1.00 64.58 205 VAL D N 1
ATOM 2084 C CA . VAL D 1 65 ? -16.271 -9.833 -32.857 1.00 65.15 205 VAL D CA 1
ATOM 2085 C C . VAL D 1 65 ? -15.302 -10.471 -33.850 1.00 64.81 205 VAL D C 1
ATOM 2086 O O . VAL D 1 65 ? -15.661 -10.727 -34.996 1.00 62.72 205 VAL D O 1
ATOM 2088 N N . LEU D 1 66 ? -14.069 -10.724 -33.411 1.00 66.31 206 LEU D N 1
ATOM 2089 C CA . LEU D 1 66 ? -13.111 -11.491 -34.227 1.00 66.93 206 LEU D CA 1
ATOM 2090 C C . LEU D 1 66 ? -13.655 -12.911 -34.488 1.00 66.04 206 LEU D C 1
ATOM 2091 O O . LEU D 1 66 ? -13.634 -13.393 -35.632 1.00 64.52 206 LEU D O 1
ATOM 2093 N N A CYS D 1 67 ? -14.163 -13.562 -33.445 0.50 66.48 207 CYS D N 1
ATOM 2094 N N B CYS D 1 67 ? -14.131 -13.555 -33.417 0.50 65.03 207 CYS D N 1
ATOM 2095 C CA A CYS D 1 67 ? -14.759 -14.887 -33.602 0.50 66.37 207 CYS D CA 1
ATOM 2096 C CA B CYS D 1 67 ? -14.800 -14.861 -33.493 0.50 63.66 207 CYS D CA 1
ATOM 2097 C C A CYS D 1 67 ? -16.052 -14.842 -34.418 0.50 66.20 207 CYS D C 1
ATOM 2098 C C B CYS D 1 67 ? -16.018 -14.812 -34.414 0.50 64.68 207 CYS D C 1
ATOM 2099 O O A CYS D 1 67 ? -16.287 -15.720 -35.257 0.50 65.03 207 CYS D O 1
ATOM 2100 O O B CYS D 1 67 ? -16.164 -15.646 -35.315 0.50 63.66 207 CYS D O 1
ATOM 2105 N N . SER D 1 68 ? -16.890 -13.835 -34.170 1.00 65.82 208 SER D N 1
ATOM 2106 C CA . SER D 1 68 ? -18.123 -13.649 -34.964 1.00 67.07 208 SER D CA 1
ATOM 2107 C C . SER D 1 68 ? -17.824 -13.574 -36.468 1.00 69.01 208 SER D C 1
ATOM 2108 O O . SER D 1 68 ? -18.425 -14.300 -37.265 1.00 66.14 208 SER D O 1
ATOM 2110 N N . GLU D 1 69 ? -16.869 -12.716 -36.836 1.00 71.97 209 GLU D N 1
ATOM 2111 C CA . GLU D 1 69 ? -16.451 -12.567 -38.240 1.00 73.51 209 GLU D CA 1
ATOM 2112 C C . GLU D 1 69 ? -15.823 -13.858 -38.771 1.00 73.54 209 GLU D C 1
ATOM 2113 O O . GLU D 1 69 ? -16.143 -14.300 -39.870 1.00 71.26 209 GLU D O 1
ATOM 2115 N N . LYS D 1 70 ? -14.937 -14.457 -37.975 1.00 74.82 210 LYS D N 1
ATOM 2116 C CA . LYS D 1 70 ? -14.220 -15.667 -38.385 1.00 76.13 210 LYS D CA 1
ATOM 2117 C C . LYS D 1 70 ? -15.180 -16.813 -38.732 1.00 76.81 210 LYS D C 1
ATOM 2118 O O . LYS D 1 70 ? -14.988 -17.506 -39.739 1.00 76.78 210 LYS D O 1
ATOM 2120 N N . GLN D 1 71 ? -16.211 -16.995 -37.903 1.00 77.89 211 GLN D N 1
ATOM 2121 C CA . GLN D 1 71 ? -17.231 -18.032 -38.124 1.00 78.40 211 GLN D CA 1
ATOM 2122 C C . GLN D 1 71 ? -18.014 -17.830 -39.435 1.00 79.71 211 GLN D C 1
ATOM 2123 O O . GLN D 1 71 ? -18.437 -18.808 -40.071 1.00 79.04 211 GLN D O 1
ATOM 2125 N N . LYS D 1 72 ? -18.201 -16.569 -39.830 1.00 80.88 212 LYS D N 1
ATOM 2126 C CA . LYS D 1 72 ? -18.915 -16.237 -41.068 1.00 81.54 212 LYS D CA 1
ATOM 2127 C C . LYS D 1 72 ? -18.029 -16.472 -42.289 1.00 81.98 212 LYS D C 1
ATOM 2128 O O . LYS D 1 72 ? -17.786 -17.614 -42.685 1.00 81.94 212 LYS D O 1
#

InterPro domains:
  IPR013906 Eukaryotic translation initiation factor 3 subunit J [MF_03009] (12-258)
  IPR013906 Eukaryotic translation initiation factor 3 subunit J [PF08597] (12-258)
  IPR013906 Eukaryotic translation initiation factor 3 subunit J [PTHR21681] (12-258)
  IPR023194 Eukaryotic transl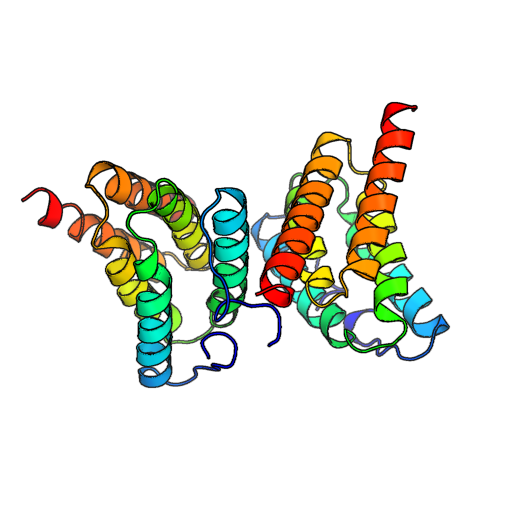ation initiation factor 3-like domain superfamily [G3DSA:1.10.246.60] (141-220)

Solvent-accessible surface area: 14051 Å² total; per-residue (Å²): 70,3,62,92,37,116,6,84,52,154,111,47,6,96,81,0,5,57,51,0,74,70,20,0,42,125,24,33,126,34,172,73,2,24,51,3,0,45,68,6,2,7,18,4,0,52,48,9,120,22,74,53,0,101,52,2,14,52,27,0,64,97,9,39,73,57,59,89,92,116,146,123,46,5,4,60,50,5,102,8,79,51,159,72,9,6,68,2,0,6,52,16,0,37,36,20,0,14,119,23,50,152,34,168,82,3,8,42,3,0,49,77,5,8,60,41,3,9,146,60,24,66,42,76,55,13,106,51,4,9,86,32,0,63,98,38,28,79,89,56,117,68,2,61,92,42,119,8,86,50,80,105,45,2,53,42,0,10,78,64,0,26,92,22,0,32,122,24,60,149,34,172,64,2,22,66,12,0,43,92,5,2,97,33,5,0,81,61,8,129,56,70,48,0,42,135,0,10,90,9,0,59,32,0,7,64,8,17,71,74,28,125,192,115,55,11,49,85,42,123,10,74,50,70,111,50,2,68,80,0,7,93,56,0,53,58,22,0,28,118,29,70,122,33,165,63,2,25,72,12,0,32,85,5,2,60,33,3,0,95,57,19,98,47,88,51,3,45,83,0,12,57,35,11,60,61,43,18,67,73,61,81,124

Foldseek 3Di:
DQVPQDDDDPVSVVVNVVVVCVVLCVCVPPPCNVVVCVVVVCVVCVVPDVVRVVVVVVVVVVVVVVVVVD/DDDAQVPQDDDDPVSVVVNVVRVCVVLCVCVPPPCNVVVVVVVVCVVCVPPDPVVVVVVVVVVVVVVVVVD/DQVPQDDDDPVSVVVNVVVVCVVLCVCVPPPCSVVVCVVVVCVVCVPPDDVVNVVVVVVVVVVVVVVVVVVVD/DLVPQDADDPVSVVVNVVVVCVVLVVCVPDPCSVVVVVVVVCVVCVPDDDVVNVVVVVVVVVVVVVVVD

CATH classification: 1.10.246.60

Secondary structure (DSSP, 8-state):
-TTT----SHHHHHHHHHHHHHHHGGGTTSTTHHHHHHHHHHHHHTTS-HHHHHHHHHHHHHHHHHHHH-/--SSSTT----SHHHHHHHHHHHHHHHHTTTTSTTHHHHHHHHHHHHHTT--HHHHHHHHHHHHHHHHHH-/-TTT----SHHHHHHHHHHHHHHHGGGTTSTTHHHHHHHHHHHHHTT--HHHHHHHHHHHHHHHHHHHHHHH-/-TTT----SHHHHHHHHHHHHHHHGGGTTSTTHHHHHHHHHHHHHTT--HHHHHHHHHHHHHHHHHHH-

Radius of gyration: 19.83 Å; Cα contacts (8 Å, |Δi|>4): 254; chains: 4; bounding box: 49×45×48 Å

Sequence (283 aa):
GIDAMNPSSRDDFTEFGKLLKDKITQYEKSLYYASFLEVLVRDVCISLEIDDLKKITNSLTVLCSEKQKQAVYGIDAMNPSSRDDFTEFGKLLKDKITQYEKSLYYASFLEVLVRDVCISLEIDDLKKITNSLTVLCSEKQGIDAMNPSSRDDFTEFGKLLKDKITQYEKSLYYASFLEVLVRDVCISLEIDDLKKITNSLTVLCSEKQKQEKQGIDAMNPSSRDDFTEFGKLLKDKITQYEKSLYYASFLEVLVRDVCISLEIDDLKKITNSLTVLCCSEKQK